Protein AF-A0A086M7E7-F1 (afdb_monomer_lite)

InterPro domains:
  IPR029045 ClpP/crotonase-like domain superfamily [SSF52096] (29-170)
  IPR034733 Acetyl-coenzyme A carboxylase carboxyl transferase subunit beta [PF01039] (22-97)
  IPR049076 Acetyl-CoA carboxylase [PTHR45728] (34-189)

Organism: NCBI:txid935652

Secondary structure (DSSP, 8-state):
-HHHHHHHHHHHHHHHHHHHHHHHHHTT--TT-HHHHHHHHHHHHHHHHHHHHHHHHHHHHHHHHS-HHHHHHTTSSS----HHHHHHHHHHHHHHHHHHHHHHHHHHHH-TTS-HHHHHHHHHHHHHHTT--SS-HHHHHHHHHH-HHHHHHHHHHHHHHHHHHHHHHHHHH-HHHHHHHHHHH-HHHHHHHHHHHHHHHHHHHHHHHHHHHHHHHHHS---PPP----------------

Structure (mmCIF, N/CA/C/O backbone):
data_AF-A0A086M7E7-F1
#
_entry.id   AF-A0A086M7E7-F1
#
loop_
_atom_site.group_PDB
_atom_site.id
_atom_site.type_symbol
_atom_site.label_atom_id
_atom_site.label_alt_id
_atom_site.label_comp_id
_atom_site.label_asym_id
_atom_site.label_entity_id
_atom_site.label_seq_id
_atom_site.pdbx_PDB_ins_code
_atom_site.Cartn_x
_atom_site.Cartn_y
_atom_site.Cartn_z
_atom_site.occupancy
_atom_site.B_iso_or_equiv
_atom_site.auth_seq_id
_atom_site.auth_comp_id
_atom_site.auth_asym_id
_atom_site.auth_atom_id
_atom_site.pdbx_PDB_model_num
ATOM 1 N N . MET A 1 1 ? -26.105 8.826 21.770 1.00 47.62 1 MET A N 1
ATOM 2 C CA . MET A 1 1 ? -27.460 8.527 22.289 1.00 47.62 1 MET A CA 1
ATOM 3 C C . MET A 1 1 ? -27.433 7.769 23.618 1.00 47.62 1 MET A C 1
ATOM 5 O O . MET A 1 1 ? -28.054 8.253 24.550 1.00 47.62 1 MET A O 1
ATOM 9 N N . ALA A 1 2 ? -26.681 6.667 23.762 1.00 45.66 2 ALA A N 1
ATOM 10 C CA . ALA A 1 2 ? -26.642 5.880 25.010 1.00 45.66 2 ALA A CA 1
ATOM 11 C C . ALA A 1 2 ? -26.139 6.650 26.256 1.00 45.66 2 ALA A C 1
ATOM 13 O O . ALA A 1 2 ? -26.692 6.493 27.338 1.00 45.66 2 ALA A O 1
ATOM 14 N N . PHE A 1 3 ? -25.155 7.545 26.095 1.00 51.91 3 PHE A N 1
ATOM 15 C CA . PHE A 1 3 ? -24.605 8.347 27.200 1.00 51.91 3 PHE A CA 1
ATOM 16 C C . PHE A 1 3 ? -25.628 9.325 27.811 1.00 51.91 3 PHE A C 1
ATOM 18 O O . PHE A 1 3 ? -25.658 9.522 29.020 1.00 51.91 3 PHE A O 1
ATOM 25 N N . PHE A 1 4 ? -26.509 9.895 26.980 1.00 50.59 4 PHE A N 1
ATOM 26 C CA . PHE A 1 4 ? -27.522 10.868 27.408 1.00 50.59 4 PHE A CA 1
ATOM 27 C C . PHE A 1 4 ? -28.646 10.203 28.218 1.00 50.59 4 PHE A C 1
ATOM 29 O O . PHE A 1 4 ? -29.025 10.695 29.276 1.00 50.59 4 PHE A O 1
ATOM 36 N N . LEU A 1 5 ? -29.107 9.030 27.770 1.00 52.81 5 LEU A N 1
ATOM 37 C CA . LEU A 1 5 ? -30.129 8.240 28.465 1.00 52.81 5 LEU A CA 1
ATOM 38 C C . LEU A 1 5 ? -29.629 7.689 29.811 1.00 52.81 5 LEU A C 1
ATOM 40 O O . LEU A 1 5 ? -30.383 7.671 30.782 1.00 52.81 5 LEU A O 1
ATOM 44 N N . PHE A 1 6 ? -28.355 7.294 29.898 1.00 56.75 6 PHE A N 1
ATOM 45 C CA . PHE A 1 6 ? -27.765 6.778 31.136 1.00 56.75 6 PHE A CA 1
ATOM 46 C C . PHE A 1 6 ? -27.555 7.874 32.196 1.00 56.75 6 PHE A C 1
ATOM 48 O O . PHE A 1 6 ? -27.921 7.690 33.357 1.00 56.75 6 PHE A O 1
ATOM 55 N N . LEU A 1 7 ? -27.053 9.048 31.793 1.00 57.09 7 LEU A N 1
ATOM 56 C CA . LEU A 1 7 ? -26.956 10.221 32.673 1.00 57.09 7 LEU A CA 1
ATOM 57 C C . LEU A 1 7 ? -28.334 10.701 33.153 1.00 57.09 7 LEU A C 1
ATOM 59 O O . LEU A 1 7 ? -28.471 11.069 34.318 1.00 57.09 7 LEU A O 1
ATOM 63 N N . GLN A 1 8 ? -29.370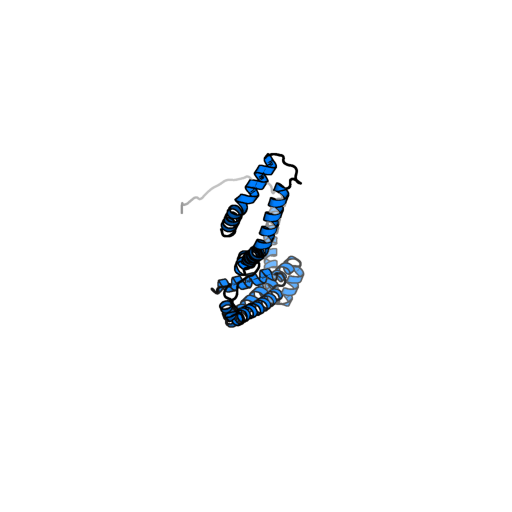 10.642 32.308 1.00 49.75 8 GLN A N 1
ATOM 64 C CA . GLN A 1 8 ? -30.738 10.996 32.709 1.00 49.75 8 GLN A CA 1
ATOM 65 C C . GLN A 1 8 ? -31.354 10.010 33.715 1.00 49.75 8 GLN A C 1
ATOM 67 O O . GLN A 1 8 ? -32.005 10.459 34.657 1.00 49.75 8 GLN A O 1
ATOM 72 N N . LEU A 1 9 ? -31.125 8.696 33.586 1.00 51.28 9 LEU A N 1
ATOM 73 C CA . LEU A 1 9 ? -31.606 7.718 34.578 1.00 51.28 9 LEU A CA 1
ATOM 74 C C . LEU A 1 9 ? -30.853 7.811 35.914 1.00 51.28 9 LEU A C 1
ATOM 76 O O . LEU A 1 9 ? -31.466 7.724 36.978 1.00 51.28 9 LEU A O 1
ATOM 80 N N . SER A 1 10 ? -29.537 8.035 35.860 1.00 54.94 10 SER A N 1
ATOM 81 C CA . SER A 1 10 ? -28.695 8.294 37.036 1.00 54.94 10 SER A CA 1
ATOM 82 C C . SER A 1 10 ? -29.137 9.558 37.788 1.00 54.94 10 SER A C 1
ATOM 84 O O . SER A 1 10 ? -29.331 9.537 39.006 1.00 54.94 10 SER A O 1
ATOM 86 N N . SER A 1 11 ? -29.401 10.635 37.040 1.00 54.25 11 SER A N 1
ATOM 87 C CA . SER A 1 11 ? -29.922 11.908 37.547 1.00 54.25 11 SER A CA 1
ATOM 88 C C . SER A 1 11 ? -31.289 11.763 38.227 1.00 54.25 11 SER A C 1
ATOM 90 O O . SER A 1 11 ? -31.512 12.371 39.275 1.00 54.25 11 SER A O 1
ATOM 92 N N . LEU A 1 12 ? -32.188 10.929 37.687 1.00 50.84 12 LEU A N 1
ATOM 93 C CA . LEU A 1 12 ? -33.512 10.701 38.272 1.00 50.84 12 LEU A CA 1
ATOM 94 C C . LEU A 1 12 ? -33.438 9.969 39.622 1.00 50.84 12 LEU A C 1
ATOM 96 O O . LEU A 1 12 ? -34.137 10.339 40.564 1.00 50.84 12 LEU A O 1
ATOM 100 N N . LEU A 1 13 ? -32.572 8.958 39.737 1.00 52.19 13 LEU A N 1
ATOM 101 C CA . LEU A 1 13 ? -32.429 8.124 40.938 1.00 52.19 13 LEU A CA 1
ATOM 102 C C . LEU A 1 13 ? -31.700 8.836 42.085 1.00 52.19 13 LEU A C 1
ATOM 104 O O . LEU A 1 13 ? -32.024 8.603 43.252 1.00 52.19 13 LEU A O 1
ATOM 108 N N . ALA A 1 14 ? -30.749 9.716 41.776 1.00 56.75 14 ALA A N 1
ATOM 109 C CA . ALA A 1 14 ? -29.993 10.479 42.769 1.00 56.75 14 ALA A CA 1
ATOM 110 C C . ALA A 1 14 ? -30.739 11.740 43.270 1.00 56.75 14 ALA A C 1
ATOM 112 O O . ALA A 1 14 ? -30.311 12.396 44.217 1.00 56.75 14 ALA A O 1
ATOM 113 N N . SER A 1 15 ? -31.881 12.075 42.663 1.00 61.59 15 SER A N 1
ATOM 114 C CA . SER A 1 15 ? -32.568 13.358 42.852 1.00 61.59 15 SER A CA 1
ATOM 115 C C . SER A 1 15 ? -33.135 13.613 44.256 1.00 61.59 15 SER A C 1
ATOM 117 O O . SER A 1 15 ? -33.205 14.772 44.655 1.00 61.59 15 SER A O 1
ATOM 119 N N . GLY A 1 16 ? -33.518 12.585 45.022 1.00 68.69 16 GLY A N 1
ATOM 120 C CA . GLY A 1 16 ? -34.119 12.743 46.358 1.00 68.69 16 GLY A CA 1
ATOM 121 C C . GLY A 1 16 ? -33.125 13.237 47.417 1.00 68.69 16 GLY A C 1
ATOM 122 O O . GLY A 1 16 ? -33.249 14.349 47.922 1.00 68.69 16 GLY A O 1
ATOM 123 N N . GLU A 1 17 ? -32.091 12.441 47.693 1.00 67.81 17 GLU A N 1
ATOM 124 C CA . GLU A 1 17 ? -31.061 12.727 48.710 1.00 67.81 17 GLU A CA 1
ATOM 125 C C . GLU A 1 17 ? -30.156 13.908 48.312 1.00 67.81 17 GLU A C 1
ATOM 127 O O . GLU A 1 17 ? -29.636 14.626 49.167 1.00 67.81 17 GLU A O 1
ATOM 132 N N . ILE A 1 18 ? -29.972 14.150 47.007 1.00 68.19 18 ILE A N 1
ATOM 133 C CA . ILE A 1 18 ? -29.250 15.328 46.503 1.00 68.19 18 ILE A CA 1
ATOM 134 C C . ILE A 1 18 ? -30.101 16.597 46.649 1.00 68.19 18 ILE A C 1
ATOM 136 O O . ILE A 1 18 ? -29.559 17.625 47.050 1.00 68.19 18 ILE A O 1
ATOM 140 N N . ARG A 1 19 ? -31.423 16.547 46.397 1.00 71.12 19 ARG A N 1
ATOM 141 C CA . ARG A 1 19 ? -32.319 17.694 46.655 1.00 71.12 19 ARG A CA 1
ATOM 142 C C . ARG A 1 19 ? -32.412 18.022 48.137 1.00 71.12 19 ARG A C 1
ATOM 144 O O . ARG A 1 19 ? -32.462 19.200 48.470 1.00 71.12 19 ARG A O 1
ATOM 151 N N . GLU A 1 20 ? -32.464 17.021 49.011 1.00 73.38 20 GLU A N 1
ATOM 152 C CA . GLU A 1 20 ? -32.526 17.247 50.460 1.00 73.38 20 GLU A CA 1
ATOM 153 C C . GLU A 1 20 ? -31.241 17.878 50.999 1.00 73.38 20 GLU A C 1
ATOM 155 O O . GLU A 1 20 ? -31.308 18.876 51.710 1.00 73.38 20 GLU A O 1
ATOM 160 N N . ASP A 1 21 ? -30.071 17.386 50.594 1.00 70.50 21 ASP A N 1
ATOM 161 C CA . ASP A 1 21 ? -28.791 17.992 50.976 1.00 70.50 21 ASP A CA 1
ATOM 162 C C . ASP A 1 21 ? -28.624 19.418 50.415 1.00 70.50 21 ASP A C 1
ATOM 164 O O . ASP A 1 21 ? -28.150 20.313 51.113 1.00 70.50 21 ASP A O 1
ATOM 168 N N . ALA A 1 22 ? -29.091 19.669 49.184 1.00 74.81 22 ALA A N 1
ATOM 169 C CA . ALA A 1 22 ? -29.096 21.004 48.583 1.00 74.81 22 ALA A CA 1
ATOM 170 C C . ALA A 1 22 ? -30.031 21.986 49.317 1.00 74.81 22 ALA A C 1
ATOM 172 O O . ALA A 1 22 ? -29.678 23.152 49.493 1.00 74.81 22 ALA A O 1
ATOM 173 N N . LYS A 1 23 ? -31.195 21.524 49.796 1.00 76.94 23 LYS A N 1
ATOM 174 C CA . LYS A 1 23 ? -32.099 22.327 50.640 1.00 76.94 23 LYS A CA 1
ATOM 175 C C . LYS A 1 23 ? -31.462 22.654 51.987 1.00 76.94 23 LYS A C 1
ATOM 177 O O . LYS A 1 23 ? -31.402 23.820 52.367 1.00 76.94 23 LYS A O 1
ATOM 182 N N . LEU A 1 24 ? -30.894 21.653 52.656 1.00 71.88 24 LEU A N 1
ATOM 183 C CA . LEU A 1 24 ? -30.200 21.860 53.926 1.00 71.88 24 LEU A CA 1
ATOM 184 C C . LEU A 1 24 ? -29.002 22.806 53.749 1.00 71.88 24 LEU A C 1
ATOM 186 O O . LEU A 1 24 ? -28.736 23.627 54.621 1.00 71.88 24 LEU A O 1
ATOM 190 N N . ALA A 1 25 ? -28.287 22.745 52.616 1.00 72.00 25 ALA A N 1
ATOM 191 C CA . ALA A 1 25 ? -27.226 23.692 52.241 1.00 72.00 25 ALA A CA 1
ATOM 192 C C . ALA A 1 25 ? -27.738 25.135 52.137 1.00 72.00 25 ALA A C 1
ATOM 194 O O . ALA A 1 25 ? -27.116 26.029 52.704 1.00 72.00 25 ALA A O 1
ATOM 195 N N . SER A 1 26 ? -28.890 25.350 51.496 1.00 76.38 26 SER A N 1
ATOM 196 C CA . SER A 1 26 ? -29.511 26.678 51.399 1.00 76.38 26 SER A CA 1
ATOM 197 C C . SER A 1 26 ? -30.034 27.226 52.734 1.00 76.38 26 SER A C 1
ATOM 199 O O . SER A 1 26 ? -30.071 28.437 52.917 1.00 76.38 26 SER A O 1
ATOM 201 N N . GLU A 1 27 ? -30.373 26.352 53.685 1.00 77.69 27 GLU A N 1
ATOM 202 C CA . GLU A 1 27 ? -30.831 26.715 55.037 1.00 77.69 27 GLU A CA 1
ATOM 203 C C . GLU A 1 27 ? -29.677 27.065 56.001 1.00 77.69 27 GLU A C 1
ATOM 205 O O . GLU A 1 27 ? -29.916 27.411 57.155 1.00 77.69 27 GLU A O 1
ATOM 210 N N . GLY A 1 28 ? -28.416 26.995 55.552 1.00 69.44 28 GLY A N 1
ATOM 211 C CA . GLY A 1 28 ? -27.258 27.457 56.327 1.00 69.44 28 GLY A CA 1
ATOM 212 C C . GLY A 1 28 ? -26.851 26.558 57.500 1.00 69.44 28 GLY A C 1
ATOM 213 O O . GLY A 1 28 ? -26.045 26.973 58.331 1.00 69.44 28 GLY A O 1
ATOM 214 N N . LEU A 1 29 ? -27.366 25.322 57.585 1.00 67.50 29 LEU A N 1
ATOM 215 C CA . LEU A 1 29 ? -26.979 24.392 58.652 1.00 67.50 29 LEU A CA 1
ATOM 216 C C . LEU A 1 29 ? -25.466 24.092 58.610 1.00 67.50 29 LEU A C 1
ATOM 218 O O . LEU A 1 29 ? -24.947 23.811 57.525 1.00 67.50 29 LEU A O 1
ATOM 222 N N . PRO A 1 30 ? -24.762 24.041 59.753 1.00 68.44 30 PRO A N 1
ATOM 223 C CA . PRO A 1 30 ? -23.360 23.634 59.802 1.00 68.44 30 PRO A CA 1
ATOM 224 C C . PRO A 1 30 ? -23.124 22.267 59.145 1.00 68.44 30 PRO A C 1
ATOM 226 O O . PRO A 1 30 ? -23.999 21.396 59.151 1.00 68.44 30 PRO A O 1
ATOM 229 N N . ILE A 1 31 ? -21.933 22.075 58.573 1.00 63.59 31 ILE A N 1
ATOM 230 C CA . ILE A 1 31 ? -21.541 20.851 57.849 1.00 63.59 31 ILE A CA 1
ATOM 231 C C . ILE A 1 31 ? -21.592 19.608 58.760 1.00 63.59 31 ILE A C 1
ATOM 233 O O . ILE A 1 31 ? -21.852 18.510 58.260 1.00 63.59 31 ILE A O 1
ATOM 237 N N . ASP A 1 32 ? -21.430 19.821 60.069 1.00 66.31 32 ASP A N 1
ATOM 238 C CA . ASP A 1 32 ? -21.379 18.804 61.128 1.00 66.31 32 ASP A CA 1
ATOM 239 C C . ASP A 1 32 ? -22.745 18.540 61.782 1.00 66.31 32 ASP A C 1
ATOM 241 O O . ASP A 1 32 ? -22.845 17.827 62.780 1.00 66.31 32 ASP A O 1
ATOM 245 N N . ALA A 1 33 ? -23.824 19.133 61.256 1.00 78.75 33 ALA A N 1
ATOM 246 C CA . ALA A 1 33 ? -25.159 18.869 61.771 1.00 78.75 33 ALA A CA 1
ATOM 247 C C . ALA A 1 33 ? -25.489 17.367 61.635 1.00 78.75 33 ALA A C 1
ATOM 249 O O . ALA A 1 33 ? -25.299 16.802 60.551 1.00 78.75 33 ALA A O 1
ATOM 250 N N . PRO A 1 34 ? -26.064 16.725 62.671 1.00 78.81 34 PRO A N 1
ATOM 251 C CA . PRO A 1 34 ? -26.293 15.275 62.692 1.00 78.81 34 PRO A CA 1
ATOM 252 C C . PRO A 1 34 ? -27.113 14.803 61.485 1.00 78.81 34 PRO A C 1
ATOM 254 O O . PRO A 1 34 ? -26.820 13.782 60.872 1.00 78.81 34 PRO A O 1
ATOM 257 N N . ARG A 1 35 ? -28.073 15.623 61.046 1.00 75.38 35 ARG A N 1
ATOM 258 C CA . ARG A 1 35 ? -28.913 15.334 59.881 1.00 75.38 35 ARG A CA 1
ATOM 259 C C . ARG A 1 35 ? -28.170 15.384 58.540 1.00 75.38 35 ARG A C 1
ATOM 261 O O . ARG A 1 35 ? -28.526 14.644 57.628 1.00 75.38 35 ARG A O 1
ATOM 268 N N . ARG A 1 36 ? -27.131 16.218 58.399 1.00 73.56 36 ARG A N 1
ATOM 269 C CA . ARG A 1 36 ? -26.253 16.191 57.213 1.00 73.56 36 ARG A CA 1
ATOM 270 C C . ARG A 1 36 ? -25.320 14.984 57.244 1.00 73.56 36 ARG A C 1
ATOM 272 O O . ARG A 1 36 ? -25.046 14.424 56.186 1.00 73.56 36 ARG A O 1
ATOM 279 N N . GLN A 1 37 ? -24.860 14.581 58.428 1.00 80.38 37 GLN A N 1
ATOM 280 C CA . GLN A 1 37 ? -24.040 13.382 58.616 1.00 80.38 37 GLN A CA 1
ATOM 281 C C . GLN A 1 37 ? -24.797 12.127 58.149 1.00 80.38 37 GLN A C 1
ATOM 283 O O . GLN A 1 37 ? -24.297 11.389 57.305 1.00 80.38 37 GLN A O 1
ATOM 288 N N . GLU A 1 38 ? -26.052 11.961 58.580 1.00 82.94 38 GLU A N 1
ATOM 289 C CA . GLU A 1 38 ? -26.912 10.841 58.166 1.00 82.94 38 GLU A CA 1
ATOM 290 C C . GLU A 1 38 ? -27.141 10.793 56.648 1.00 82.94 38 GLU A C 1
ATOM 292 O O . GLU A 1 38 ? -27.138 9.724 56.036 1.00 82.94 38 GLU A O 1
ATOM 297 N N . ILE A 1 39 ? -27.349 11.950 56.012 1.00 80.75 39 ILE A N 1
ATOM 298 C CA . ILE A 1 39 ? -27.536 12.027 54.557 1.00 80.75 39 ILE A CA 1
ATOM 299 C C . ILE A 1 39 ? -26.235 11.680 53.827 1.00 80.75 39 ILE A C 1
ATOM 301 O O . ILE A 1 39 ? -26.278 10.981 52.814 1.00 80.75 39 ILE A O 1
ATOM 305 N N . LYS A 1 40 ? -25.078 12.117 54.336 1.00 81.38 40 LYS A N 1
ATOM 306 C CA . LYS A 1 40 ? -23.769 11.729 53.792 1.00 81.38 40 LYS A CA 1
ATOM 307 C C . LYS A 1 40 ? -23.542 10.223 53.899 1.00 81.38 40 LYS A C 1
ATOM 309 O O . LYS A 1 40 ? -23.135 9.619 52.916 1.00 81.38 40 LYS A O 1
ATOM 314 N N . GLU A 1 41 ? -23.859 9.610 55.035 1.00 85.12 41 GLU A N 1
ATOM 315 C CA . GLU A 1 41 ? -23.725 8.160 55.231 1.00 85.12 41 GLU A CA 1
ATOM 316 C C . GLU A 1 41 ? -24.640 7.363 54.294 1.00 85.12 41 GLU A C 1
ATOM 318 O O . GLU A 1 41 ? -24.202 6.389 53.681 1.00 85.12 41 GLU A O 1
ATOM 323 N N . LYS A 1 42 ? -25.894 7.803 54.110 1.00 85.25 42 LYS A N 1
ATOM 324 C CA . LYS A 1 42 ? -26.821 7.195 53.138 1.00 85.25 42 LYS A CA 1
ATOM 325 C C . LYS A 1 42 ? -26.302 7.308 51.705 1.00 85.25 42 LYS A C 1
ATOM 327 O O . LYS A 1 42 ? -26.340 6.322 50.969 1.00 85.25 42 LYS A O 1
ATOM 332 N N . LYS A 1 43 ? -25.767 8.475 51.326 1.00 81.88 43 LYS A N 1
ATOM 333 C CA . LYS A 1 43 ? -25.137 8.690 50.014 1.00 81.88 43 LYS A CA 1
ATOM 334 C C . LYS A 1 43 ? -23.920 7.796 49.822 1.00 81.88 43 LYS A C 1
ATOM 336 O O . LYS A 1 43 ? -23.816 7.161 48.781 1.00 81.88 43 LYS A O 1
ATOM 341 N N . GLU A 1 44 ? -23.035 7.720 50.809 1.00 83.25 44 GLU A N 1
ATOM 342 C CA . GLU A 1 44 ? -21.818 6.910 50.736 1.00 83.25 44 GLU A CA 1
ATOM 343 C C . GLU A 1 44 ? -22.152 5.422 50.606 1.00 83.25 44 GLU A C 1
ATOM 345 O O . GLU A 1 44 ? -21.659 4.755 49.700 1.00 83.25 44 GLU A O 1
ATOM 350 N N . LYS A 1 45 ? -23.083 4.917 51.422 1.00 87.44 45 LYS A N 1
ATOM 351 C CA . LYS A 1 45 ? -23.562 3.534 51.320 1.00 87.44 45 LYS A CA 1
ATOM 352 C C . LYS A 1 45 ? -24.134 3.239 49.933 1.00 87.44 45 LYS A C 1
ATOM 354 O O . LYS A 1 45 ? -23.795 2.240 49.310 1.00 87.44 45 LYS A O 1
ATOM 359 N N . ARG A 1 46 ? -24.941 4.158 49.404 1.00 83.75 46 ARG A N 1
ATOM 360 C CA . ARG A 1 46 ? -25.527 4.027 48.070 1.00 83.75 46 ARG A CA 1
ATOM 361 C C . ARG A 1 46 ? -24.489 4.102 46.951 1.00 83.75 46 ARG A C 1
ATOM 363 O O . ARG A 1 46 ? -24.628 3.402 45.950 1.00 83.75 46 ARG A O 1
ATOM 370 N N . ILE A 1 47 ? -23.460 4.938 47.097 1.00 84.00 47 ILE A N 1
ATOM 371 C CA . ILE A 1 47 ? -22.326 4.988 46.169 1.00 84.00 47 ILE A CA 1
ATOM 372 C C . ILE A 1 47 ? -21.615 3.639 46.180 1.00 84.00 47 ILE A C 1
ATOM 374 O O . ILE A 1 47 ? -21.391 3.092 45.106 1.00 84.00 47 ILE A O 1
ATOM 378 N N . GLN A 1 48 ? -21.327 3.073 47.353 1.00 88.19 48 GLN A N 1
ATOM 379 C CA . GLN A 1 48 ? -20.684 1.763 47.479 1.00 88.19 48 GLN A CA 1
ATOM 380 C C . GLN A 1 48 ? -21.516 0.644 46.837 1.00 88.19 48 GLN A C 1
ATOM 382 O O . GLN A 1 48 ? -20.961 -0.170 46.097 1.00 88.19 48 GLN A O 1
ATOM 387 N N . ASP A 1 49 ? -22.838 0.660 47.026 1.00 88.69 49 ASP A N 1
ATOM 388 C CA . ASP A 1 49 ? -23.758 -0.309 46.417 1.00 88.69 49 ASP A CA 1
ATOM 389 C C . ASP A 1 49 ? -23.801 -0.191 44.878 1.00 88.69 49 ASP A C 1
ATOM 391 O O . ASP A 1 49 ? -23.858 -1.194 44.163 1.00 88.69 49 ASP A O 1
ATOM 395 N N . LEU A 1 50 ? -23.761 1.036 44.342 1.00 88.19 50 LEU A N 1
ATOM 396 C CA . LEU A 1 50 ? -23.847 1.305 42.899 1.00 88.19 50 LEU A CA 1
ATOM 397 C C . LEU A 1 50 ? -22.497 1.213 42.173 1.00 88.19 50 LEU A C 1
ATOM 399 O O . LEU A 1 50 ? -22.469 0.963 40.964 1.00 88.19 50 LEU A O 1
ATOM 403 N N . LEU A 1 51 ? -21.382 1.400 42.882 1.00 85.81 51 LEU A N 1
ATOM 404 C CA . LEU A 1 51 ? -20.027 1.411 42.333 1.00 85.81 51 LEU A CA 1
ATOM 405 C C . LEU A 1 51 ? -19.709 0.205 41.429 1.00 85.81 51 LEU A C 1
ATOM 407 O O . LEU A 1 51 ? -19.203 0.439 40.327 1.00 85.81 51 LEU A O 1
ATOM 411 N N . PRO A 1 52 ? -19.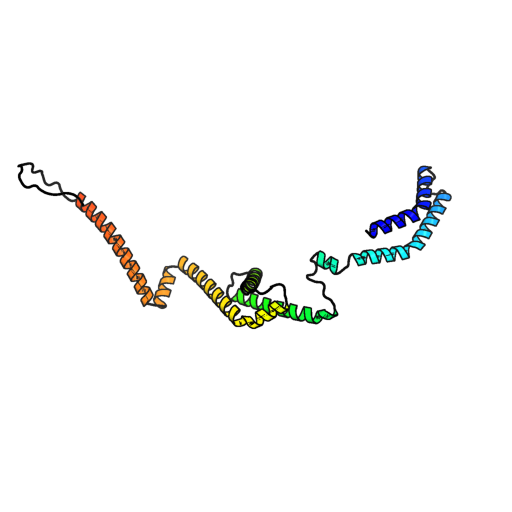998 -1.062 41.801 1.00 91.94 52 PRO A N 1
ATOM 412 C CA . PRO A 1 52 ? -19.687 -2.202 40.936 1.00 91.94 52 PRO A CA 1
ATOM 413 C C . PRO A 1 52 ? -20.451 -2.163 39.605 1.00 91.94 52 PRO A C 1
ATOM 415 O O . PRO A 1 52 ? -19.868 -2.448 38.557 1.00 91.94 52 PRO A O 1
ATOM 418 N N . VAL A 1 53 ? -21.719 -1.737 39.617 1.00 89.62 53 VAL A N 1
ATOM 419 C CA . VAL A 1 53 ? -22.545 -1.622 38.404 1.00 89.62 53 VAL A CA 1
ATOM 420 C C . VAL A 1 53 ? -22.033 -0.490 37.515 1.00 89.62 53 VAL A C 1
ATOM 422 O O . VAL A 1 53 ? -21.818 -0.686 36.320 1.00 89.62 53 VAL A O 1
ATOM 425 N N . TYR A 1 54 ? -21.760 0.685 38.089 1.00 87.56 54 TYR A N 1
ATOM 426 C CA . TYR A 1 54 ? -21.216 1.819 37.335 1.00 87.56 54 TYR A CA 1
ATOM 427 C C . TYR A 1 54 ? -19.827 1.536 36.770 1.00 87.56 54 TYR A C 1
ATOM 429 O O . TYR A 1 54 ? -19.527 1.959 35.654 1.00 87.56 54 TYR A O 1
ATOM 437 N N . LYS A 1 55 ? -18.997 0.777 37.492 1.00 90.56 55 LYS A N 1
ATOM 438 C CA . LYS A 1 55 ? -17.700 0.322 36.992 1.00 90.56 55 LYS A CA 1
ATOM 439 C C . LYS A 1 55 ? -17.866 -0.553 35.749 1.00 90.56 55 LYS A C 1
ATOM 441 O O . LYS A 1 55 ? -17.160 -0.336 34.768 1.00 90.56 55 LYS A O 1
ATOM 446 N N . GLN A 1 56 ? -18.815 -1.490 35.749 1.00 91.19 56 GLN A N 1
ATOM 447 C CA . GLN A 1 56 ? -19.090 -2.330 34.580 1.00 91.19 56 GLN A CA 1
ATOM 448 C C . GLN A 1 56 ? -19.593 -1.508 33.382 1.00 91.19 56 GLN A C 1
ATOM 450 O O . GLN A 1 56 ? -19.133 -1.716 32.259 1.00 91.19 56 GLN A O 1
ATOM 455 N N . VAL A 1 57 ? -20.478 -0.533 33.615 1.00 91.06 57 VAL A N 1
ATOM 456 C CA . VAL A 1 57 ? -20.945 0.386 32.562 1.00 91.06 57 VAL A CA 1
ATOM 457 C C . VAL A 1 57 ? -19.788 1.213 32.002 1.00 91.06 57 VAL A C 1
ATOM 459 O O . VAL A 1 57 ? -19.667 1.339 30.787 1.00 91.06 57 VAL A O 1
ATOM 462 N N . ALA A 1 58 ? -18.919 1.752 32.860 1.00 90.50 58 ALA A N 1
ATOM 463 C CA . ALA A 1 58 ? -17.764 2.537 32.433 1.00 90.50 58 ALA A CA 1
ATOM 464 C C . ALA A 1 58 ? -16.792 1.711 31.573 1.00 90.50 58 ALA A C 1
ATOM 466 O O . ALA A 1 58 ? -16.302 2.210 30.562 1.00 90.50 58 ALA A O 1
ATOM 467 N N . ILE A 1 59 ? -16.568 0.438 31.922 1.00 92.38 59 ILE A N 1
ATOM 468 C CA . ILE A 1 59 ? -15.759 -0.489 31.116 1.00 92.38 59 ILE A CA 1
ATOM 469 C C . ILE A 1 59 ? -16.403 -0.714 29.744 1.00 92.38 59 ILE A C 1
ATOM 471 O O . ILE A 1 59 ? -15.728 -0.588 28.728 1.00 92.38 59 ILE A O 1
ATOM 475 N N . HIS A 1 60 ? -17.708 -0.992 29.689 1.00 91.38 60 HIS A N 1
ATOM 476 C CA . HIS A 1 60 ? -18.396 -1.198 28.411 1.00 91.38 60 HIS A CA 1
ATOM 477 C C . HIS A 1 60 ? -18.422 0.073 27.547 1.00 91.38 60 HIS A C 1
ATOM 479 O O . HIS A 1 60 ? -18.320 0.016 26.323 1.00 91.38 60 HIS A O 1
ATOM 485 N N . PHE A 1 61 ? -18.523 1.239 28.184 1.00 87.94 61 PHE A N 1
ATOM 486 C CA . PHE A 1 61 ? -18.418 2.520 27.500 1.00 87.94 61 PHE A CA 1
ATOM 487 C C . PHE A 1 61 ? -17.026 2.727 26.889 1.00 87.94 61 PHE A C 1
ATOM 489 O O . PHE A 1 61 ? -16.931 3.166 25.743 1.00 87.94 61 PHE A O 1
ATOM 496 N N . ALA A 1 62 ? -15.961 2.369 27.611 1.00 92.31 62 ALA A N 1
ATOM 497 C CA . ALA A 1 62 ? -14.606 2.381 27.069 1.00 92.31 62 ALA A CA 1
ATOM 498 C C . ALA A 1 62 ? -14.461 1.405 25.884 1.00 92.31 62 ALA A C 1
ATOM 500 O O . ALA A 1 62 ? -13.988 1.806 24.825 1.00 92.31 62 ALA A O 1
ATOM 501 N N . ASP A 1 63 ? -14.975 0.178 26.006 1.00 91.75 63 ASP A N 1
ATOM 502 C CA . ASP A 1 63 ? -14.933 -0.846 24.947 1.00 91.75 63 ASP A CA 1
ATOM 503 C C . ASP A 1 63 ? -15.652 -0.402 23.655 1.00 91.75 63 ASP A C 1
ATOM 505 O O . ASP A 1 63 ? -15.189 -0.637 22.540 1.00 91.75 63 ASP A O 1
ATOM 509 N N . MET A 1 64 ? -16.741 0.367 23.774 1.00 89.88 64 MET A N 1
ATOM 510 C CA . MET A 1 64 ? -17.436 0.953 22.618 1.00 89.88 64 MET A CA 1
ATOM 511 C C . MET A 1 64 ? -16.553 1.931 21.818 1.00 89.88 64 MET A C 1
ATOM 513 O O . MET A 1 64 ? -16.762 2.134 20.612 1.00 89.88 64 MET A O 1
ATOM 517 N N . HIS A 1 65 ? -15.560 2.544 22.465 1.00 86.88 65 HIS A N 1
ATOM 518 C CA . HIS A 1 65 ? -14.570 3.387 21.804 1.00 86.88 65 HIS A CA 1
ATOM 519 C C . HIS A 1 65 ? -13.435 2.585 21.151 1.00 86.88 65 HIS A C 1
ATOM 521 O O . HIS A 1 65 ? -12.885 3.066 20.156 1.00 86.88 65 HIS A O 1
ATOM 527 N N . ASP A 1 66 ? -13.167 1.361 21.598 1.00 91.62 66 ASP A N 1
ATOM 528 C CA . ASP A 1 66 ? -12.087 0.497 21.104 1.00 91.62 66 ASP A CA 1
ATOM 529 C C . ASP A 1 66 ? -12.578 -0.510 20.052 1.00 91.62 66 ASP A C 1
ATOM 531 O O . ASP A 1 66 ? -12.186 -1.673 19.991 1.00 91.62 66 ASP A O 1
ATOM 535 N N . THR A 1 67 ? -13.442 -0.044 19.146 1.00 91.25 67 THR A N 1
ATOM 536 C CA . THR A 1 67 ? -13.967 -0.879 18.061 1.00 91.25 67 THR A CA 1
ATOM 537 C C . THR A 1 67 ? -13.100 -0.794 16.805 1.00 91.25 67 THR A C 1
ATOM 539 O O . THR A 1 67 ? -12.747 0.293 16.336 1.00 91.25 67 THR A O 1
ATOM 542 N N . ALA A 1 68 ? -12.837 -1.943 16.170 1.00 91.06 68 ALA A N 1
ATOM 543 C CA . ALA A 1 68 ? -12.096 -2.018 14.904 1.00 91.06 68 ALA A CA 1
ATOM 544 C C . ALA A 1 68 ? -12.716 -1.128 13.805 1.00 91.06 68 ALA A C 1
ATOM 546 O O . ALA A 1 68 ? -12.013 -0.493 13.019 1.00 91.06 68 ALA A O 1
ATOM 547 N N . THR A 1 69 ? -14.045 -0.998 13.796 1.00 90.75 69 THR A N 1
ATOM 548 C CA . THR A 1 69 ? -14.769 -0.092 12.895 1.00 90.75 69 THR A CA 1
ATOM 549 C C . THR A 1 69 ? -14.424 1.374 13.151 1.00 90.75 69 THR A C 1
ATOM 551 O O . THR A 1 69 ? -14.285 2.144 12.200 1.00 90.75 69 THR A O 1
ATOM 554 N N . ARG A 1 70 ? -14.267 1.789 14.416 1.00 91.75 70 ARG A N 1
ATOM 555 C CA . ARG A 1 70 ? -13.845 3.154 14.753 1.00 91.75 70 ARG A CA 1
ATOM 556 C C . ARG A 1 70 ? -12.386 3.386 14.375 1.00 91.75 70 ARG A C 1
ATOM 558 O O . ARG A 1 70 ? -12.087 4.460 13.863 1.00 91.75 70 ARG A O 1
ATOM 565 N N . MET A 1 71 ? -11.517 2.386 14.540 1.00 92.50 71 MET A N 1
ATOM 566 C CA . MET A 1 71 ? -10.127 2.455 14.069 1.00 92.50 71 MET A CA 1
ATOM 567 C C . MET A 1 71 ? -10.058 2.656 12.551 1.00 92.50 71 MET A C 1
ATOM 569 O O . MET A 1 71 ? -9.324 3.527 12.091 1.00 92.50 71 MET A O 1
ATOM 573 N N . LYS A 1 72 ? -10.876 1.928 11.776 1.00 92.25 72 LYS A N 1
ATOM 574 C CA . LYS A 1 72 ? -10.971 2.108 10.318 1.00 92.25 72 LYS A CA 1
ATOM 575 C C . LYS A 1 72 ? -11.531 3.482 9.941 1.00 92.25 72 LYS A C 1
ATOM 577 O O . LYS A 1 72 ? -10.986 4.134 9.070 1.00 92.25 72 LYS A O 1
ATOM 582 N N . LYS A 1 73 ? -12.572 3.969 10.626 1.00 92.50 73 LYS A N 1
ATOM 583 C CA . LYS A 1 73 ? -13.132 5.322 10.397 1.00 92.50 73 LYS A CA 1
ATOM 584 C C . LYS A 1 73 ? -12.168 6.462 10.738 1.00 92.50 73 LYS A C 1
ATOM 586 O O . LYS A 1 73 ? -12.411 7.596 10.345 1.00 92.50 73 LYS A O 1
ATOM 591 N N . ARG A 1 74 ? -11.140 6.187 11.541 1.00 92.12 74 ARG A N 1
ATOM 592 C CA . ARG A 1 74 ? -10.061 7.126 11.867 1.00 92.12 74 ARG A CA 1
ATOM 593 C C . ARG A 1 74 ? -8.827 6.925 10.988 1.00 92.12 74 ARG A C 1
ATOM 595 O O . ARG A 1 74 ? -7.802 7.521 11.290 1.00 92.12 74 ARG A O 1
ATOM 602 N N . ASP A 1 75 ? -8.916 6.066 9.972 1.00 91.06 75 ASP A N 1
ATOM 603 C CA . ASP A 1 75 ? -7.823 5.684 9.074 1.00 91.06 75 ASP A CA 1
ATOM 604 C C . ASP A 1 75 ? -6.561 5.178 9.798 1.00 91.06 75 ASP A C 1
ATOM 606 O O . ASP A 1 75 ? -5.470 5.145 9.233 1.00 91.06 75 ASP A O 1
ATOM 610 N N . ALA A 1 76 ? -6.700 4.722 11.050 1.00 92.44 76 ALA A N 1
ATOM 611 C CA . ALA A 1 76 ? -5.601 4.128 11.812 1.00 92.44 76 ALA A CA 1
ATOM 612 C C . ALA A 1 76 ? -5.240 2.727 11.289 1.00 92.44 76 ALA A C 1
ATOM 614 O O . ALA A 1 76 ? -4.114 2.261 11.448 1.00 92.44 76 ALA A O 1
ATOM 615 N N . VAL A 1 77 ? -6.205 2.047 10.662 1.00 92.44 77 VAL A N 1
ATOM 616 C CA . VAL A 1 77 ? -6.029 0.753 9.994 1.00 92.44 77 VAL A CA 1
ATOM 617 C C . VAL A 1 77 ? -6.623 0.817 8.593 1.00 92.44 77 VAL A C 1
ATOM 619 O O . VAL A 1 77 ? -7.654 1.448 8.382 1.00 92.44 77 VAL A O 1
ATOM 622 N N . HIS A 1 78 ? -6.002 0.119 7.641 1.00 88.31 78 HIS A N 1
ATOM 623 C CA . HIS A 1 78 ? -6.489 0.090 6.259 1.00 88.31 78 HIS A CA 1
ATOM 624 C C . HIS A 1 78 ? -7.824 -0.644 6.110 1.00 88.31 78 HIS A C 1
ATOM 626 O O . HIS A 1 78 ? -8.690 -0.211 5.355 1.00 88.31 78 HIS A O 1
ATOM 632 N N . ASP A 1 79 ? -7.980 -1.787 6.783 1.00 90.44 79 ASP A N 1
ATOM 633 C CA . ASP A 1 79 ? -9.201 -2.580 6.680 1.00 90.44 79 ASP A CA 1
ATOM 634 C C . ASP A 1 79 ? -9.429 -3.462 7.911 1.00 90.44 79 ASP A C 1
ATOM 636 O O . ASP A 1 79 ? -8.481 -3.824 8.610 1.00 90.44 79 ASP A O 1
ATOM 640 N N . VAL A 1 80 ? -10.691 -3.820 8.152 1.00 92.31 80 VAL A N 1
ATOM 641 C CA . VAL A 1 80 ? -11.105 -4.748 9.211 1.00 92.31 80 VAL A CA 1
ATOM 642 C C . VAL A 1 80 ? -11.290 -6.125 8.587 1.00 92.31 80 VAL A C 1
ATOM 644 O O . VAL A 1 80 ? -12.150 -6.322 7.732 1.00 92.31 80 VAL A O 1
ATOM 647 N N . VAL A 1 81 ? -10.480 -7.089 9.019 1.00 93.00 81 VAL A N 1
ATOM 648 C CA . VAL A 1 81 ? -10.421 -8.424 8.413 1.00 93.00 81 VAL A CA 1
ATOM 649 C C . VAL A 1 81 ? -11.063 -9.448 9.341 1.00 93.00 81 VAL A C 1
ATOM 651 O O . VAL A 1 81 ? -10.719 -9.530 10.517 1.00 93.00 81 VAL A O 1
ATOM 654 N N . MET A 1 82 ? -11.971 -10.264 8.804 1.00 94.31 82 MET A N 1
ATOM 655 C CA . MET A 1 82 ? -12.537 -11.400 9.536 1.00 94.31 82 MET A CA 1
ATOM 656 C C . MET A 1 82 ? -11.496 -12.509 9.691 1.00 94.31 82 MET A C 1
ATOM 658 O O . MET A 1 82 ? -10.849 -12.892 8.712 1.00 94.31 82 MET A O 1
ATOM 662 N N . TRP A 1 83 ? -11.366 -13.053 10.904 1.00 94.94 83 TRP A N 1
ATOM 663 C CA . TRP A 1 83 ? -10.344 -14.050 11.240 1.00 94.94 83 TRP A CA 1
ATOM 664 C C . TRP A 1 83 ? -10.359 -15.266 10.305 1.00 94.94 83 TRP A C 1
ATOM 666 O O . TRP A 1 83 ? -9.312 -15.669 9.805 1.00 94.94 83 TRP A O 1
ATOM 676 N N . GLU A 1 84 ? -11.540 -15.783 9.966 1.00 96.38 84 GLU A N 1
ATOM 677 C CA . GLU A 1 84 ? -11.713 -16.937 9.070 1.00 96.38 84 GLU A CA 1
ATOM 678 C C . GLU A 1 84 ? -11.096 -16.723 7.677 1.00 96.38 84 GLU A C 1
ATOM 680 O O . GLU A 1 84 ? -10.534 -17.642 7.083 1.00 96.38 84 GLU A O 1
ATOM 685 N N . LYS A 1 85 ? -11.156 -15.491 7.154 1.00 93.44 85 LYS A N 1
ATOM 686 C CA . LYS A 1 85 ? -10.620 -15.122 5.830 1.00 93.44 85 LYS A CA 1
ATOM 687 C C . LYS A 1 85 ? -9.234 -14.478 5.906 1.00 93.44 85 LYS A C 1
ATOM 689 O O . LYS A 1 85 ? -8.669 -14.130 4.866 1.00 93.44 85 LYS A O 1
ATOM 694 N N . SER A 1 86 ? -8.667 -14.343 7.108 1.00 94.94 86 SER A N 1
ATOM 695 C CA . SER A 1 86 ? -7.407 -13.632 7.353 1.00 94.94 86 SER A CA 1
ATOM 696 C C . SER A 1 86 ? -6.253 -14.200 6.531 1.00 94.94 86 SER A C 1
ATOM 698 O O . SER A 1 86 ? -5.555 -13.450 5.850 1.00 94.94 86 SER A O 1
ATOM 700 N N . ARG A 1 87 ? -6.105 -15.530 6.499 1.00 96.00 87 ARG A N 1
ATOM 701 C CA . ARG A 1 87 ? -5.049 -16.213 5.741 1.00 96.00 87 ARG A CA 1
ATOM 702 C C . ARG A 1 87 ? -5.076 -15.841 4.261 1.00 96.00 87 ARG A C 1
ATOM 704 O O . ARG A 1 87 ? -4.040 -15.507 3.694 1.00 96.00 87 ARG A O 1
ATOM 711 N N . ASN A 1 88 ? -6.252 -15.892 3.640 1.00 94.56 88 ASN A N 1
ATOM 712 C CA . ASN A 1 88 ? -6.398 -15.617 2.213 1.00 94.56 88 ASN A CA 1
ATOM 713 C C . ASN A 1 88 ? -6.174 -14.121 1.925 1.00 94.56 88 ASN A C 1
ATOM 715 O O . ASN A 1 88 ? -5.449 -13.762 1.000 1.00 94.56 88 ASN A O 1
ATOM 719 N N . TYR A 1 89 ? -6.707 -13.244 2.782 1.00 93.06 89 TYR A N 1
ATOM 720 C CA . TYR A 1 89 ? -6.489 -11.800 2.689 1.00 93.06 89 TYR A CA 1
ATOM 721 C C . TYR A 1 89 ? -4.997 -11.428 2.749 1.00 93.06 89 TYR A C 1
ATOM 723 O O . TYR A 1 89 ? -4.491 -10.747 1.853 1.00 93.06 89 TYR A O 1
ATOM 731 N N . PHE A 1 90 ? -4.272 -11.907 3.766 1.00 94.44 90 PHE A N 1
ATOM 732 C CA . PHE A 1 90 ? -2.849 -11.601 3.932 1.00 94.44 90 PHE A CA 1
ATOM 733 C C . PHE A 1 90 ? -1.974 -12.250 2.862 1.00 94.44 90 PHE A C 1
ATOM 735 O O . PHE A 1 90 ? -1.002 -11.632 2.439 1.00 94.44 90 PHE A O 1
ATOM 742 N N . TYR A 1 91 ? -2.334 -13.438 2.372 1.00 95.56 91 TYR A N 1
ATOM 743 C CA . TYR A 1 91 ? -1.627 -14.088 1.269 1.00 95.56 91 TYR A CA 1
ATOM 744 C C . TYR A 1 91 ? -1.588 -13.203 0.014 1.00 95.56 91 TYR A C 1
ATOM 746 O O . TYR A 1 91 ? -0.508 -12.903 -0.504 1.00 95.56 91 TYR A O 1
ATOM 754 N N . TRP A 1 92 ? -2.749 -12.728 -0.449 1.00 95.12 92 TRP A N 1
ATOM 755 C CA . TRP A 1 92 ? -2.817 -11.876 -1.641 1.00 95.12 92 TRP A CA 1
ATOM 756 C C . TRP A 1 92 ? -2.230 -10.491 -1.398 1.00 95.12 92 TRP A C 1
ATOM 758 O O . TRP A 1 92 ? -1.536 -9.962 -2.267 1.00 95.12 92 TRP A O 1
ATOM 768 N N . ARG A 1 93 ? -2.455 -9.914 -0.211 1.00 94.38 93 ARG A N 1
ATOM 769 C CA . ARG A 1 93 ? -1.886 -8.611 0.151 1.00 94.38 93 ARG A CA 1
ATOM 770 C C . ARG A 1 93 ? -0.358 -8.651 0.171 1.00 94.38 93 ARG A C 1
ATOM 772 O O . ARG A 1 93 ? 0.271 -7.757 -0.385 1.00 94.38 93 ARG A O 1
ATOM 779 N N . LEU A 1 94 ? 0.239 -9.689 0.758 1.00 95.81 94 LEU A N 1
ATOM 780 C CA . LEU A 1 94 ? 1.691 -9.852 0.798 1.00 95.81 94 LEU A CA 1
ATOM 781 C C . LEU A 1 94 ? 2.266 -10.061 -0.605 1.00 95.81 94 LEU A C 1
ATOM 783 O O . LEU A 1 94 ? 3.241 -9.406 -0.964 1.00 95.81 94 LEU A O 1
ATOM 787 N N . ARG A 1 95 ? 1.641 -10.919 -1.423 1.00 95.69 95 ARG A N 1
ATOM 788 C CA . ARG A 1 95 ? 2.064 -11.122 -2.817 1.00 95.69 95 ARG A CA 1
ATOM 789 C C . ARG A 1 95 ? 2.032 -9.831 -3.627 1.00 95.69 95 ARG A C 1
ATOM 791 O O . ARG A 1 95 ? 3.014 -9.527 -4.299 1.00 95.69 95 ARG A O 1
ATOM 798 N N . ARG A 1 96 ? 0.954 -9.049 -3.518 1.00 94.25 96 ARG A N 1
ATOM 799 C CA . ARG A 1 96 ? 0.862 -7.724 -4.146 1.00 94.25 96 ARG A CA 1
ATOM 800 C C . ARG A 1 96 ? 2.019 -6.829 -3.717 1.00 94.25 96 ARG A C 1
ATOM 802 O O . ARG A 1 96 ? 2.654 -6.220 -4.571 1.00 94.25 96 ARG A O 1
ATOM 809 N N . GLN A 1 97 ? 2.325 -6.793 -2.423 1.00 94.12 97 GLN A N 1
ATOM 810 C CA . GLN A 1 97 ? 3.374 -5.925 -1.895 1.00 94.12 97 GLN A CA 1
ATOM 811 C C . GLN A 1 97 ? 4.781 -6.337 -2.309 1.00 94.12 97 GLN A C 1
ATOM 813 O O . GLN A 1 97 ? 5.590 -5.464 -2.604 1.00 94.12 97 GLN A O 1
ATOM 818 N N . LEU A 1 98 ? 5.058 -7.637 -2.408 1.00 95.94 98 LEU A N 1
ATOM 819 C CA . LEU A 1 98 ? 6.331 -8.136 -2.930 1.00 95.94 98 LEU A CA 1
ATOM 820 C C . LEU A 1 98 ? 6.509 -7.792 -4.411 1.00 95.94 98 LEU A C 1
ATOM 822 O O . LEU A 1 98 ? 7.562 -7.298 -4.804 1.00 95.94 98 LEU A O 1
ATOM 826 N N . ILE A 1 99 ? 5.470 -7.995 -5.225 1.00 94.12 99 ILE A N 1
ATOM 827 C CA . ILE A 1 99 ? 5.498 -7.638 -6.649 1.00 94.12 99 ILE A CA 1
ATOM 828 C C . ILE A 1 99 ? 5.694 -6.131 -6.814 1.00 94.12 99 ILE A C 1
ATOM 830 O O . ILE A 1 99 ? 6.580 -5.706 -7.549 1.00 94.12 99 ILE A O 1
ATOM 834 N N . LEU A 1 100 ? 4.914 -5.317 -6.097 1.00 93.94 100 LEU A N 1
ATOM 835 C CA . LEU A 1 100 ? 5.018 -3.862 -6.161 1.00 93.94 100 LEU A CA 1
ATOM 836 C C . LEU A 1 100 ? 6.397 -3.370 -5.703 1.00 93.94 100 LEU A C 1
ATOM 838 O O . LEU A 1 100 ? 6.948 -2.451 -6.300 1.00 93.94 100 LEU A O 1
ATOM 842 N N . PHE A 1 101 ? 6.970 -3.979 -4.663 1.00 95.31 101 PHE A N 1
ATOM 843 C CA . PHE A 1 101 ? 8.321 -3.668 -4.202 1.00 95.31 101 PHE A CA 1
ATOM 844 C C . PHE A 1 101 ? 9.377 -3.980 -5.268 1.00 95.31 101 PHE A C 1
ATOM 846 O O . PHE A 1 101 ? 10.214 -3.126 -5.556 1.00 95.31 101 PHE A O 1
ATOM 853 N N . ASN A 1 102 ? 9.298 -5.155 -5.896 1.00 94.31 102 ASN A N 1
ATOM 854 C CA . ASN A 1 102 ? 10.213 -5.533 -6.971 1.00 94.31 102 ASN A CA 1
ATOM 855 C C . ASN A 1 102 ? 10.074 -4.597 -8.177 1.00 94.31 102 ASN A C 1
ATOM 857 O O . ASN A 1 102 ? 11.075 -4.070 -8.645 1.00 94.31 102 ASN A O 1
ATOM 861 N N . LEU A 1 103 ? 8.849 -4.301 -8.623 1.00 93.75 103 LEU A N 1
ATOM 862 C CA . LEU A 1 103 ? 8.615 -3.371 -9.733 1.00 93.75 103 LEU A CA 1
ATOM 863 C C . LEU A 1 103 ? 9.156 -1.968 -9.435 1.00 93.75 103 LEU A C 1
ATOM 865 O O . LEU A 1 103 ? 9.792 -1.366 -10.292 1.00 93.75 103 LEU A O 1
ATOM 869 N N . ARG A 1 104 ? 8.957 -1.454 -8.215 1.00 95.19 104 ARG A N 1
ATOM 870 C CA . ARG A 1 104 ? 9.527 -0.160 -7.803 1.00 95.19 104 ARG A CA 1
ATOM 871 C C . ARG A 1 104 ? 11.047 -0.174 -7.884 1.00 95.19 104 ARG A C 1
ATOM 873 O O . ARG A 1 104 ? 11.620 0.782 -8.390 1.00 95.19 104 ARG A O 1
ATOM 880 N N . LYS A 1 105 ? 11.682 -1.254 -7.422 1.00 94.56 105 LYS A N 1
ATOM 881 C CA . LYS A 1 105 ? 13.135 -1.419 -7.497 1.00 94.56 105 LYS A CA 1
ATOM 882 C C . LYS A 1 105 ? 13.623 -1.416 -8.948 1.00 94.56 105 LYS A C 1
ATOM 884 O O . LYS A 1 105 ? 14.545 -0.671 -9.253 1.00 94.56 105 LYS A O 1
ATOM 889 N N . GLU A 1 106 ? 12.982 -2.178 -9.833 1.00 94.06 106 GLU A N 1
ATOM 890 C CA . GLU A 1 106 ? 13.339 -2.217 -11.259 1.00 94.06 106 GLU A CA 1
ATOM 891 C C . GLU A 1 106 ? 13.160 -0.851 -11.941 1.00 94.06 106 GLU A C 1
ATOM 893 O O . GLU A 1 106 ? 14.018 -0.429 -12.712 1.00 94.06 106 GLU A O 1
ATOM 898 N N . ILE A 1 107 ? 12.098 -0.108 -11.610 1.00 94.88 107 ILE A N 1
ATOM 899 C CA . ILE A 1 107 ? 11.886 1.251 -12.135 1.00 94.88 107 ILE A CA 1
ATOM 900 C C . ILE A 1 107 ? 12.981 2.206 -11.653 1.00 94.88 107 ILE A C 1
ATOM 902 O O . ILE A 1 107 ? 13.497 2.978 -12.453 1.00 94.88 107 ILE A O 1
ATOM 906 N N . THR A 1 108 ? 13.361 2.153 -10.375 1.00 94.75 108 THR A N 1
ATOM 907 C CA . THR A 1 108 ? 14.446 2.993 -9.840 1.00 94.75 108 THR A CA 1
ATOM 908 C C . THR A 1 108 ? 15.805 2.633 -10.446 1.00 94.75 108 THR A C 1
ATOM 910 O O . THR A 1 108 ? 16.653 3.505 -10.593 1.00 94.75 108 THR A O 1
ATOM 913 N N . ILE A 1 109 ? 16.027 1.371 -10.826 1.00 93.06 109 ILE A N 1
ATOM 914 C CA . ILE A 1 109 ? 17.235 0.969 -11.564 1.00 93.06 109 ILE A CA 1
ATOM 915 C C . ILE A 1 109 ? 17.206 1.534 -12.992 1.00 93.06 109 ILE A C 1
ATOM 917 O O . ILE A 1 109 ? 18.222 2.035 -13.464 1.00 93.06 109 ILE A O 1
ATOM 921 N N . ALA A 1 110 ? 16.056 1.471 -13.670 1.00 93.50 110 ALA A N 1
ATOM 922 C CA . ALA A 1 110 ? 15.895 1.977 -15.034 1.00 93.50 110 ALA A CA 1
ATOM 923 C C . ALA A 1 110 ? 15.997 3.511 -15.125 1.00 93.50 110 ALA A C 1
ATOM 925 O O . ALA A 1 110 ? 16.583 4.035 -16.071 1.00 93.50 110 ALA A O 1
ATOM 926 N N . ASP A 1 111 ? 15.439 4.227 -14.147 1.00 93.56 111 ASP A N 1
ATOM 927 C CA . ASP A 1 111 ? 15.572 5.676 -14.005 1.00 93.56 111 ASP A CA 1
ATOM 928 C C . ASP A 1 111 ? 15.909 6.049 -12.549 1.00 93.56 111 ASP A C 1
ATOM 930 O O . ASP A 1 111 ? 15.010 6.208 -11.711 1.00 93.56 111 ASP A O 1
ATOM 934 N N . PRO A 1 112 ? 17.205 6.255 -12.249 1.00 91.62 112 PRO A N 1
ATOM 935 C CA . PRO A 1 112 ? 17.673 6.631 -10.917 1.00 91.62 112 PRO A CA 1
ATOM 936 C C . PRO A 1 112 ? 17.163 7.984 -10.411 1.00 91.62 112 PRO A C 1
ATOM 938 O O . PRO A 1 112 ? 17.322 8.288 -9.231 1.00 91.62 112 PRO A O 1
ATOM 941 N N . THR A 1 113 ? 16.567 8.820 -11.270 1.00 91.50 113 THR A N 1
ATOM 942 C CA . THR A 1 113 ? 16.043 10.127 -10.840 1.00 91.50 113 THR A CA 1
ATOM 943 C C . THR A 1 113 ? 14.676 10.044 -10.170 1.00 91.50 113 THR A C 1
ATOM 945 O O . THR A 1 113 ? 14.261 11.000 -9.513 1.00 91.50 113 THR A O 1
ATOM 948 N N . LEU A 1 114 ? 13.973 8.916 -10.308 1.00 92.12 114 LEU A N 1
ATOM 949 C CA . LEU A 1 114 ? 12.626 8.741 -9.775 1.00 92.12 114 LEU A CA 1
ATOM 950 C C . LEU A 1 114 ? 12.642 8.271 -8.320 1.00 92.12 114 LEU A C 1
ATOM 952 O O . LEU A 1 114 ? 13.332 7.321 -7.945 1.00 92.12 114 LEU A O 1
ATOM 956 N N . SER A 1 115 ? 11.792 8.885 -7.496 1.00 94.00 115 SER A N 1
ATOM 957 C CA . SER A 1 115 ? 11.581 8.434 -6.120 1.00 94.00 115 SER A CA 1
ATOM 958 C C . SER A 1 115 ? 10.731 7.164 -6.061 1.00 94.00 115 SER A C 1
ATOM 960 O O . SER A 1 115 ? 9.919 6.874 -6.942 1.00 94.00 115 SER A O 1
ATOM 962 N N . LEU A 1 116 ? 10.833 6.426 -4.955 1.00 91.62 116 LEU A N 1
ATOM 963 C CA . LEU A 1 116 ? 10.060 5.198 -4.759 1.00 91.62 116 LEU A CA 1
ATOM 964 C C . LEU A 1 116 ? 8.534 5.412 -4.770 1.00 91.62 116 LEU A C 1
ATOM 966 O O . LEU A 1 116 ? 7.793 4.463 -5.035 1.00 91.62 116 LEU A O 1
ATOM 970 N N . ILE A 1 117 ? 8.063 6.619 -4.437 1.00 92.62 117 ILE A N 1
ATOM 971 C CA . ILE A 1 117 ? 6.639 6.993 -4.482 1.00 92.62 117 ILE A CA 1
ATOM 972 C C . ILE A 1 117 ? 6.226 7.267 -5.931 1.00 92.62 117 ILE A C 1
ATOM 974 O O . ILE A 1 117 ? 5.184 6.795 -6.378 1.00 92.62 117 ILE A O 1
ATOM 978 N N . GLN A 1 118 ? 7.066 7.971 -6.693 1.00 94.06 118 GLN A N 1
ATOM 979 C CA . GLN A 1 118 ? 6.825 8.215 -8.116 1.00 94.06 118 GLN A CA 1
ATOM 980 C C . GLN A 1 118 ? 6.807 6.904 -8.910 1.00 94.06 118 GLN A C 1
ATOM 982 O O . GLN A 1 118 ? 5.896 6.695 -9.707 1.00 94.06 118 GLN A O 1
ATOM 987 N N . ALA A 1 119 ? 7.740 5.990 -8.627 1.00 94.38 119 ALA A N 1
ATOM 988 C CA . ALA A 1 119 ? 7.762 4.653 -9.216 1.00 94.38 119 ALA A CA 1
ATOM 989 C C . ALA A 1 119 ? 6.471 3.871 -8.919 1.00 94.38 119 ALA A C 1
ATOM 991 O O . ALA A 1 119 ? 5.903 3.245 -9.809 1.00 94.38 119 ALA A O 1
ATOM 992 N N . GLN A 1 120 ? 5.956 3.952 -7.688 1.00 93.62 120 GLN A N 1
ATOM 993 C CA . GLN A 1 120 ? 4.684 3.322 -7.328 1.00 93.62 120 GLN A CA 1
ATOM 994 C C . GLN A 1 120 ? 3.504 3.916 -8.109 1.00 93.62 120 GLN A C 1
ATOM 996 O O . GLN A 1 120 ? 2.684 3.170 -8.641 1.00 93.62 120 GLN A O 1
ATOM 1001 N N . ASN A 1 121 ? 3.443 5.243 -8.227 1.00 94.00 121 ASN A N 1
ATOM 1002 C CA . ASN A 1 121 ? 2.394 5.918 -8.989 1.00 94.00 121 ASN A CA 1
ATOM 1003 C C . ASN A 1 121 ? 2.456 5.575 -10.484 1.00 94.00 121 ASN A C 1
ATOM 1005 O O . ASN A 1 121 ? 1.415 5.463 -11.120 1.00 94.00 121 ASN A O 1
ATOM 1009 N N . LEU A 1 122 ? 3.651 5.371 -11.049 1.00 93.81 122 LEU A N 1
ATOM 1010 C CA . LEU A 1 122 ? 3.807 4.901 -12.429 1.00 93.81 122 LEU A CA 1
ATOM 1011 C C . LEU A 1 122 ? 3.238 3.496 -12.623 1.00 93.81 122 LEU A C 1
ATOM 1013 O O . LEU A 1 122 ? 2.503 3.276 -13.579 1.00 93.81 122 LEU A O 1
ATOM 1017 N N . VAL A 1 123 ? 3.509 2.568 -11.700 1.00 93.19 123 VAL A N 1
ATOM 1018 C CA . VAL A 1 123 ? 2.923 1.218 -11.756 1.00 93.19 123 VAL A CA 1
ATOM 1019 C C . VAL A 1 123 ? 1.396 1.281 -11.709 1.00 93.19 123 VAL A C 1
ATOM 1021 O O . VAL A 1 123 ? 0.734 0.545 -12.435 1.00 93.19 123 VAL A O 1
ATOM 1024 N N . PHE A 1 124 ? 0.827 2.167 -10.888 1.00 92.56 124 PHE A N 1
ATOM 1025 C CA . PHE A 1 124 ? -0.624 2.352 -10.821 1.00 92.56 124 PHE A CA 1
ATOM 1026 C C . PHE A 1 124 ? -1.193 2.954 -12.107 1.00 92.56 124 PHE A C 1
ATOM 1028 O O . PHE A 1 124 ? -2.174 2.429 -12.620 1.00 92.56 124 PHE A O 1
ATOM 1035 N N . LYS A 1 125 ? -0.521 3.944 -12.704 1.00 93.19 125 LYS A N 1
ATOM 1036 C CA . LYS A 1 125 ? -0.891 4.464 -14.029 1.00 93.19 125 LYS A CA 1
ATOM 1037 C C . LYS A 1 125 ? -0.856 3.379 -15.103 1.00 93.19 125 LYS A C 1
ATOM 1039 O O . LYS A 1 125 ? -1.772 3.286 -15.906 1.00 93.19 125 LYS A O 1
ATOM 1044 N N . TRP A 1 126 ? 0.160 2.517 -15.103 1.00 93.12 126 TRP A N 1
ATOM 1045 C CA . TRP A 1 126 ? 0.227 1.399 -16.047 1.00 93.12 126 TRP A CA 1
ATOM 1046 C C . TRP A 1 126 ? -0.889 0.372 -15.839 1.00 93.12 126 TRP A C 1
ATOM 1048 O O . TRP A 1 126 ? -1.349 -0.228 -16.807 1.00 93.12 126 TRP A O 1
ATOM 1058 N N . ALA A 1 127 ? -1.329 0.168 -14.596 1.00 91.69 127 ALA A N 1
ATOM 1059 C CA . ALA A 1 127 ? -2.478 -0.682 -14.298 1.00 91.69 127 ALA A CA 1
ATOM 1060 C C . ALA A 1 127 ? -3.790 -0.060 -14.807 1.00 91.69 127 ALA A C 1
ATOM 1062 O O . ALA A 1 127 ? -4.606 -0.768 -15.397 1.00 91.69 127 ALA A O 1
ATOM 1063 N N . GLU A 1 128 ? -3.960 1.254 -14.637 1.00 90.31 128 GLU A N 1
ATOM 1064 C CA . GLU A 1 128 ? -5.098 2.016 -15.166 1.00 90.31 128 GLU A CA 1
ATOM 1065 C C . GLU A 1 128 ? -5.128 2.007 -16.702 1.00 90.31 128 GLU A C 1
ATOM 1067 O O . GLU A 1 128 ? -6.174 1.736 -17.285 1.00 90.31 128 GLU A O 1
ATOM 1072 N N . GLU A 1 129 ? -3.980 2.210 -17.363 1.00 89.50 129 GLU A N 1
ATOM 1073 C CA . GLU A 1 129 ? -3.828 2.102 -18.826 1.00 89.50 129 GLU A CA 1
ATOM 1074 C C . GLU A 1 129 ? -4.237 0.717 -19.347 1.00 89.50 129 GLU A C 1
ATOM 1076 O O . GLU A 1 129 ? -4.814 0.597 -20.426 1.00 89.50 129 GLU A O 1
ATOM 1081 N N . ALA A 1 130 ? -3.951 -0.333 -18.576 1.00 87.88 130 ALA A N 1
ATOM 1082 C CA . ALA A 1 130 ? -4.334 -1.702 -18.897 1.00 87.88 130 ALA A CA 1
ATOM 1083 C C . ALA A 1 130 ? -5.792 -2.039 -18.511 1.00 87.88 130 ALA A C 1
ATOM 1085 O O . ALA A 1 130 ? -6.246 -3.153 -18.764 1.00 87.88 130 ALA A O 1
ATOM 1086 N N . GLY A 1 131 ? -6.535 -1.102 -17.909 1.00 86.31 131 GLY A N 1
ATOM 1087 C CA . GLY A 1 131 ? -7.936 -1.280 -17.518 1.00 86.31 131 GLY A CA 1
ATOM 1088 C C . GLY A 1 131 ? -8.148 -2.140 -16.267 1.00 86.31 131 GLY A C 1
ATOM 1089 O O . GLY A 1 131 ? -9.240 -2.673 -16.067 1.00 86.31 131 GLY A O 1
ATOM 1090 N N . HIS A 1 132 ? -7.128 -2.305 -15.420 1.00 86.44 132 HIS A N 1
ATOM 1091 C CA . HIS A 1 132 ? -7.216 -3.105 -14.198 1.00 86.44 132 HIS A CA 1
ATOM 1092 C C . HIS A 1 132 ? -7.441 -2.243 -12.951 1.00 86.44 132 HIS A C 1
ATOM 1094 O O . HIS A 1 132 ? -6.862 -1.171 -12.795 1.00 86.44 132 HIS A O 1
ATOM 1100 N N . ASN A 1 133 ? -8.256 -2.744 -12.017 1.00 82.44 133 ASN A N 1
ATOM 1101 C CA . ASN A 1 133 ? -8.493 -2.070 -10.743 1.00 82.44 133 ASN A CA 1
ATOM 1102 C C . ASN A 1 133 ? -7.280 -2.228 -9.804 1.00 82.44 133 ASN A C 1
ATOM 1104 O O . ASN A 1 133 ? -6.879 -3.344 -9.461 1.00 82.44 133 ASN A O 1
ATOM 1108 N N . VAL A 1 134 ? -6.729 -1.097 -9.360 1.00 76.56 134 VAL A N 1
ATOM 1109 C CA . VAL A 1 134 ? -5.548 -1.012 -8.487 1.00 76.56 134 VAL A CA 1
ATOM 1110 C C . VAL A 1 134 ? -5.842 -1.470 -7.050 1.00 76.56 134 VAL A C 1
ATOM 1112 O O . VAL A 1 134 ? -4.935 -1.949 -6.359 1.00 76.56 134 VAL A O 1
ATOM 1115 N N . ASP A 1 135 ? -7.093 -1.371 -6.598 1.00 82.31 135 ASP A N 1
ATOM 1116 C CA . ASP A 1 135 ? -7.497 -1.643 -5.214 1.00 82.31 135 ASP A CA 1
ATOM 1117 C C . ASP A 1 135 ? -7.614 -3.145 -4.915 1.00 82.31 135 ASP A C 1
ATOM 1119 O O . ASP A 1 135 ? -7.394 -3.597 -3.785 1.00 82.31 135 ASP A O 1
ATOM 1123 N N . GLY A 1 136 ? -7.918 -3.951 -5.934 1.00 87.56 136 GLY A N 1
ATOM 1124 C CA . GLY A 1 136 ? -8.097 -5.393 -5.802 1.00 87.56 136 GLY A CA 1
ATOM 1125 C C . GLY A 1 136 ? -6.771 -6.143 -5.659 1.00 87.56 136 GLY A C 1
ATOM 1126 O O . GLY A 1 136 ? -6.070 -6.355 -6.643 1.00 87.56 136 GLY A O 1
ATOM 1127 N N . ASN A 1 137 ? -6.454 -6.652 -4.459 1.00 90.25 137 ASN A N 1
ATOM 1128 C CA . ASN A 1 137 ? -5.199 -7.390 -4.223 1.00 90.25 137 ASN A CA 1
ATOM 1129 C C . ASN A 1 137 ? -5.017 -8.597 -5.164 1.00 90.25 137 ASN A C 1
ATOM 1131 O O . ASN A 1 137 ? -3.936 -8.793 -5.710 1.00 90.25 137 ASN A O 1
ATOM 1135 N N . TYR A 1 138 ? -6.067 -9.399 -5.360 1.00 90.44 138 TYR A N 1
ATOM 1136 C CA . TYR A 1 138 ? -6.024 -10.570 -6.242 1.00 90.44 138 TYR A CA 1
ATOM 1137 C C . TYR A 1 138 ? -5.883 -10.176 -7.717 1.00 90.44 138 TYR A C 1
ATOM 1139 O O . TYR A 1 138 ? -5.006 -10.687 -8.406 1.00 90.44 138 TYR A O 1
ATOM 1147 N N . GLN A 1 139 ? -6.706 -9.229 -8.176 1.00 91.38 139 GLN A N 1
ATOM 1148 C CA . GLN A 1 139 ? -6.720 -8.764 -9.565 1.00 91.38 139 GLN A CA 1
ATOM 1149 C C . GLN A 1 139 ? -5.378 -8.144 -9.958 1.00 91.38 139 GLN A C 1
ATOM 1151 O O . GLN A 1 139 ? -4.855 -8.451 -11.024 1.00 91.38 139 GLN A O 1
ATOM 1156 N N . PHE A 1 140 ? -4.778 -7.355 -9.062 1.00 91.81 140 PHE A N 1
ATOM 1157 C CA . PHE A 1 140 ? -3.451 -6.787 -9.268 1.00 91.81 140 PHE A CA 1
ATOM 1158 C C . PHE A 1 140 ? -2.378 -7.871 -9.416 1.00 91.81 140 PHE A C 1
ATOM 1160 O O . PHE A 1 140 ? -1.565 -7.809 -10.332 1.00 91.81 140 PHE A O 1
ATOM 1167 N N . VAL A 1 141 ? -2.369 -8.877 -8.532 1.00 92.69 141 VAL A N 1
ATOM 1168 C CA . VAL A 1 141 ? -1.397 -9.982 -8.611 1.00 92.69 141 VAL A CA 1
ATOM 1169 C C . VAL A 1 141 ? -1.601 -10.782 -9.893 1.00 92.69 141 VAL A C 1
ATOM 1171 O O . VAL A 1 141 ? -0.627 -11.107 -10.566 1.00 92.69 141 VAL A O 1
ATOM 1174 N N . GLN A 1 142 ? -2.852 -11.071 -10.253 1.00 92.75 142 GLN A N 1
ATOM 1175 C CA . GLN A 1 142 ? -3.173 -11.779 -11.484 1.00 92.75 142 GLN A CA 1
ATOM 1176 C C . GLN A 1 142 ? -2.672 -11.002 -12.702 1.00 92.75 142 GLN A C 1
ATOM 1178 O O . GLN A 1 142 ? -1.922 -11.564 -13.492 1.00 92.75 142 GLN A O 1
ATOM 1183 N N . TRP A 1 143 ? -3.020 -9.723 -12.833 1.00 92.56 143 TRP A N 1
ATOM 1184 C CA . TRP A 1 143 ? -2.515 -8.866 -13.905 1.00 92.56 143 TRP A CA 1
ATOM 1185 C C . TRP A 1 143 ? -0.986 -8.875 -13.948 1.00 92.56 143 TRP A C 1
ATOM 1187 O O . TRP A 1 143 ? -0.394 -9.211 -14.972 1.00 92.56 143 TRP A O 1
ATOM 1197 N N . ALA A 1 144 ? -0.339 -8.625 -12.810 1.00 91.94 144 ALA A N 1
ATOM 1198 C CA . ALA A 1 144 ? 1.108 -8.518 -12.766 1.00 91.94 144 ALA A CA 1
ATOM 1199 C C . ALA A 1 144 ? 1.823 -9.809 -13.206 1.00 91.94 144 ALA A C 1
ATOM 1201 O O . ALA A 1 144 ? 2.850 -9.749 -13.880 1.00 91.94 144 ALA A O 1
ATOM 1202 N N . CYS A 1 145 ? 1.269 -10.980 -12.877 1.00 90.94 145 CYS A N 1
ATOM 1203 C CA . CYS A 1 145 ? 1.811 -12.266 -13.312 1.00 90.94 145 CYS A CA 1
ATOM 1204 C C . CYS A 1 145 ? 1.648 -12.523 -14.819 1.00 90.94 145 CYS A C 1
ATOM 1206 O O . CYS A 1 145 ? 2.503 -13.180 -15.405 1.00 90.94 145 CYS A O 1
ATOM 1208 N N . HIS A 1 146 ? 0.581 -12.024 -15.451 1.00 90.88 146 HIS A N 1
ATOM 1209 C CA . HIS A 1 146 ? 0.333 -12.234 -16.884 1.00 90.88 146 HIS A CA 1
ATOM 1210 C C . HIS A 1 146 ? 0.967 -11.144 -17.767 1.00 90.88 146 HIS A C 1
ATOM 1212 O O . HIS A 1 146 ? 1.138 -11.347 -18.966 1.00 90.88 146 HIS A O 1
ATOM 1218 N N . SER A 1 147 ? 1.363 -10.008 -17.188 1.00 91.12 147 SER A N 1
ATOM 1219 C CA . SER A 1 147 ? 1.855 -8.826 -17.911 1.00 91.12 147 SER A CA 1
ATOM 1220 C C . SER A 1 147 ? 3.379 -8.640 -17.859 1.00 91.12 147 SER A C 1
ATOM 1222 O O . SER A 1 147 ? 3.873 -7.524 -17.990 1.00 91.12 147 SER A O 1
ATOM 1224 N N . ILE A 1 148 ? 4.155 -9.719 -17.712 1.00 91.44 148 ILE A N 1
ATOM 1225 C CA . ILE A 1 148 ? 5.627 -9.649 -17.603 1.00 91.44 148 ILE A CA 1
ATOM 1226 C C . ILE A 1 148 ? 6.261 -8.972 -18.829 1.00 91.44 148 ILE A C 1
ATOM 1228 O O . ILE A 1 148 ? 7.099 -8.083 -18.683 1.00 91.44 148 ILE A O 1
ATOM 1232 N N . SER A 1 149 ? 5.835 -9.344 -20.040 1.00 92.00 149 SER A N 1
ATOM 1233 C CA . SER A 1 149 ? 6.335 -8.747 -21.288 1.00 92.00 149 SER A CA 1
ATOM 1234 C C . SER A 1 149 ? 5.987 -7.260 -21.411 1.00 92.00 149 SER A C 1
ATOM 1236 O O . SER A 1 149 ? 6.791 -6.475 -21.911 1.00 92.00 149 SER A O 1
ATOM 1238 N N . PHE A 1 150 ? 4.816 -6.865 -20.911 1.00 92.94 150 PHE A N 1
ATOM 1239 C CA . PHE A 1 150 ? 4.378 -5.474 -20.864 1.00 92.94 150 PHE A CA 1
ATOM 1240 C C . PHE A 1 150 ? 5.248 -4.636 -19.917 1.00 92.94 150 PHE A C 1
ATOM 1242 O O . PHE A 1 150 ? 5.669 -3.541 -20.283 1.00 92.94 150 PHE A O 1
ATOM 1249 N N . PHE A 1 151 ? 5.588 -5.146 -18.728 1.00 93.25 151 PHE A N 1
ATOM 1250 C CA . PHE A 1 151 ? 6.515 -4.429 -17.846 1.00 93.25 151 PHE A CA 1
ATOM 1251 C C . PHE A 1 151 ? 7.913 -4.336 -18.444 1.00 93.25 151 PHE A C 1
ATOM 1253 O O . PHE A 1 151 ? 8.527 -3.277 -18.371 1.00 93.25 151 PH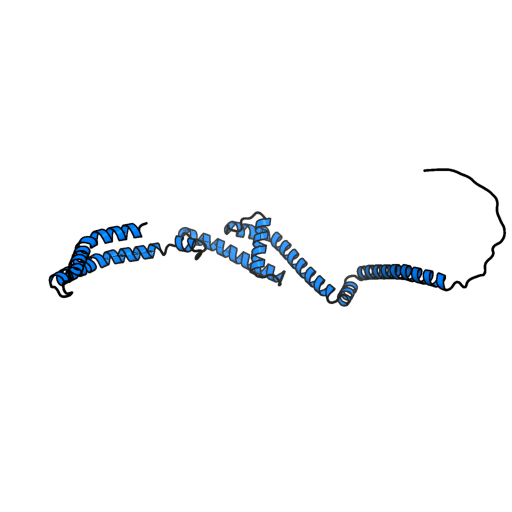E A O 1
ATOM 1260 N N . ALA A 1 152 ? 8.405 -5.409 -19.068 1.00 93.75 152 ALA A N 1
ATOM 1261 C CA . ALA A 1 152 ? 9.720 -5.408 -19.699 1.00 93.75 152 ALA A CA 1
ATOM 1262 C C . ALA A 1 152 ? 9.830 -4.334 -20.796 1.00 93.75 152 ALA A C 1
ATOM 1264 O O . ALA A 1 152 ? 10.811 -3.592 -20.829 1.00 93.75 152 ALA A O 1
ATOM 1265 N N . SER A 1 153 ? 8.809 -4.190 -21.650 1.00 94.81 153 SER A N 1
ATOM 1266 C CA . SER A 1 153 ? 8.802 -3.156 -22.691 1.00 94.81 153 SER A CA 1
ATOM 1267 C C . SER A 1 153 ? 8.707 -1.741 -22.112 1.00 94.81 153 SER A C 1
ATOM 1269 O O . SER A 1 153 ? 9.446 -0.855 -22.542 1.00 94.81 153 SER A O 1
ATOM 1271 N N . LYS A 1 154 ? 7.865 -1.523 -21.091 1.00 94.50 154 LYS A N 1
ATOM 1272 C CA . LYS A 1 154 ? 7.758 -0.230 -20.393 1.00 94.50 154 LYS A CA 1
ATOM 1273 C C . LYS A 1 154 ? 9.059 0.155 -19.679 1.00 94.50 154 LYS A C 1
ATOM 1275 O O . LYS A 1 154 ? 9.469 1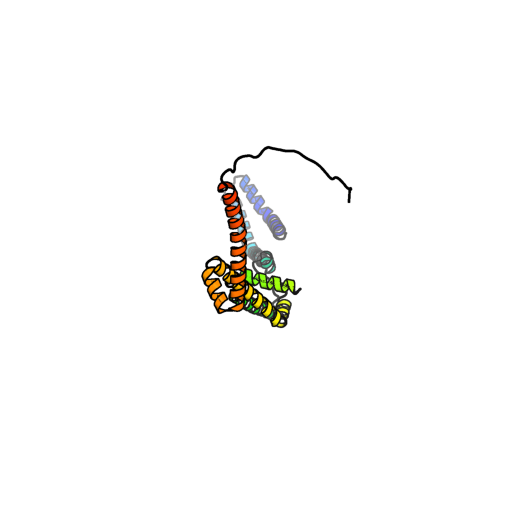.310 -19.757 1.00 94.50 154 LYS A O 1
ATOM 1280 N N . LEU A 1 155 ? 9.732 -0.796 -19.029 1.00 95.12 155 LEU A N 1
ATOM 1281 C CA . LEU A 1 155 ? 11.028 -0.582 -18.375 1.00 95.12 155 LEU A CA 1
ATOM 1282 C C . LEU A 1 155 ? 12.131 -0.261 -19.389 1.00 95.12 155 LEU A C 1
ATOM 1284 O O . LEU A 1 155 ? 12.897 0.675 -19.172 1.00 95.12 155 LEU A O 1
ATOM 1288 N N . ALA A 1 156 ? 12.184 -0.978 -20.515 1.00 94.81 156 ALA A N 1
ATOM 1289 C CA . ALA A 1 156 ? 13.134 -0.687 -21.586 1.00 94.81 156 ALA A CA 1
ATOM 1290 C C . ALA A 1 156 ? 12.921 0.720 -22.168 1.00 94.81 156 ALA A C 1
ATOM 1292 O O . ALA A 1 156 ? 13.884 1.459 -22.364 1.00 94.81 156 ALA A O 1
ATOM 1293 N N . ALA A 1 157 ? 11.662 1.119 -22.380 1.00 94.94 157 ALA A N 1
ATOM 1294 C CA . ALA A 1 157 ? 11.321 2.462 -22.842 1.00 94.94 157 ALA A CA 1
ATOM 1295 C C . ALA A 1 157 ? 11.722 3.550 -21.829 1.00 94.94 157 ALA A C 1
ATOM 1297 O O . ALA A 1 157 ? 12.279 4.573 -22.225 1.00 94.94 157 ALA A O 1
ATOM 1298 N N . LEU A 1 158 ? 11.490 3.325 -20.529 1.00 94.88 158 LEU A N 1
ATOM 1299 C CA . LEU A 1 158 ? 11.931 4.240 -19.469 1.00 94.88 158 LEU A CA 1
ATOM 1300 C C . LEU A 1 158 ? 13.453 4.386 -19.437 1.00 94.88 158 LEU A C 1
ATOM 1302 O O . LEU A 1 158 ? 13.959 5.505 -19.396 1.00 94.88 158 LEU A O 1
ATOM 1306 N N . HIS A 1 159 ? 14.178 3.269 -19.497 1.00 94.94 159 HIS A N 1
ATOM 1307 C CA . HIS A 1 159 ? 15.635 3.286 -19.493 1.00 94.94 159 HIS A CA 1
ATOM 1308 C C . HIS A 1 159 ? 16.184 4.034 -20.719 1.00 94.94 159 HIS A C 1
ATOM 1310 O O . HIS A 1 159 ? 17.044 4.903 -20.577 1.00 94.94 159 HIS A O 1
ATOM 1316 N N . ALA A 1 160 ? 15.639 3.777 -21.913 1.00 94.94 160 ALA A N 1
ATOM 1317 C CA . ALA A 1 160 ? 16.019 4.494 -23.129 1.00 94.94 160 ALA A CA 1
ATOM 1318 C C . ALA A 1 160 ? 15.737 6.004 -23.026 1.00 94.94 160 ALA A C 1
ATOM 1320 O O . ALA A 1 160 ? 16.574 6.818 -23.417 1.00 94.94 160 ALA A O 1
ATOM 1321 N N . ALA A 1 161 ? 14.596 6.398 -22.451 1.00 94.56 161 ALA A N 1
ATOM 1322 C CA . ALA A 1 161 ? 14.260 7.803 -22.230 1.00 94.56 161 ALA A CA 1
ATOM 1323 C C . ALA A 1 161 ? 15.223 8.486 -21.241 1.00 94.56 161 ALA A C 1
ATOM 1325 O O . ALA A 1 161 ? 15.667 9.610 -21.487 1.00 94.56 161 ALA A O 1
ATOM 1326 N N . HIS A 1 162 ? 15.594 7.801 -20.154 1.00 94.38 162 HIS A N 1
ATOM 1327 C CA . HIS A 1 162 ? 16.575 8.303 -19.193 1.00 94.38 162 HIS A CA 1
ATOM 1328 C C . HIS A 1 162 ? 17.954 8.494 -19.844 1.00 94.38 162 HIS A C 1
ATOM 1330 O O . HIS A 1 162 ? 18.550 9.567 -19.728 1.00 94.38 162 HIS A O 1
ATOM 1336 N N . GLN A 1 163 ? 18.434 7.492 -20.590 1.00 93.00 163 GLN A N 1
ATOM 1337 C CA . GLN A 1 163 ? 19.691 7.580 -21.339 1.00 93.00 163 GLN A CA 1
ATOM 1338 C C . GLN A 1 163 ? 19.670 8.732 -22.347 1.00 93.00 163 GLN A C 1
ATOM 1340 O O . GLN A 1 163 ? 20.621 9.506 -22.401 1.00 93.00 163 GLN A O 1
ATOM 1345 N N . MET A 1 164 ? 18.574 8.897 -23.094 1.00 93.06 164 MET A N 1
ATOM 1346 C CA . MET A 1 164 ? 18.417 9.989 -24.055 1.00 93.06 164 MET A CA 1
ATOM 1347 C C . MET A 1 164 ? 18.515 11.359 -23.378 1.00 93.06 164 MET A C 1
ATOM 1349 O O . MET A 1 164 ? 19.205 12.246 -23.875 1.00 93.06 164 MET A O 1
ATOM 1353 N N . ARG A 1 165 ? 17.877 11.535 -22.215 1.00 93.44 165 ARG A N 1
ATOM 1354 C CA . ARG A 1 165 ? 17.972 12.783 -21.446 1.00 93.44 165 ARG A CA 1
ATOM 1355 C C . ARG A 1 165 ? 19.400 13.050 -20.970 1.00 93.44 165 ARG A C 1
ATOM 1357 O O . ARG A 1 165 ? 19.855 14.188 -21.047 1.00 93.44 165 ARG A O 1
ATOM 1364 N N . ASN A 1 166 ? 20.112 12.020 -20.517 1.00 93.25 166 ASN A N 1
ATOM 1365 C CA . ASN A 1 166 ? 21.505 12.160 -20.091 1.00 93.25 166 ASN A CA 1
ATOM 1366 C C . ASN A 1 166 ? 22.419 12.521 -21.266 1.00 93.25 166 ASN A C 1
ATOM 1368 O O . ASN A 1 166 ? 23.260 13.405 -21.133 1.00 93.25 166 ASN A O 1
ATOM 1372 N N . LEU A 1 167 ? 22.226 11.881 -22.425 1.00 92.00 167 LEU A N 1
ATOM 1373 C CA . LEU A 1 167 ? 22.958 12.210 -23.649 1.00 92.00 167 LEU A CA 1
ATOM 1374 C C . LEU A 1 167 ? 22.663 13.634 -24.115 1.00 92.00 167 LEU A C 1
ATOM 1376 O O . LEU A 1 167 ? 23.586 14.339 -24.500 1.00 92.00 167 LEU A O 1
ATOM 1380 N N . HIS A 1 168 ? 21.408 14.080 -24.038 1.00 92.44 168 HIS A N 1
ATOM 1381 C CA . HIS A 1 168 ? 21.040 15.457 -24.351 1.00 92.44 168 HIS A CA 1
ATOM 1382 C C . HIS A 1 168 ? 21.735 16.458 -23.417 1.00 92.44 168 HIS A C 1
ATOM 1384 O O . HIS A 1 168 ? 22.284 17.448 -23.893 1.00 92.44 168 HIS A O 1
ATOM 1390 N N . GLY A 1 169 ? 21.749 16.197 -22.104 1.00 92.62 169 GLY A N 1
ATOM 1391 C CA . GLY A 1 169 ? 22.494 17.018 -21.142 1.00 92.62 169 GLY A CA 1
ATOM 1392 C C . GLY A 1 169 ? 23.987 17.070 -21.473 1.00 92.62 169 GLY A C 1
ATOM 1393 O O . GLY A 1 169 ? 24.551 18.147 -21.624 1.00 92.62 169 GLY A O 1
ATOM 1394 N N . PHE A 1 170 ? 24.602 15.910 -21.717 1.00 93.75 170 PHE A N 1
ATOM 1395 C CA . PHE A 1 170 ? 26.012 15.820 -22.099 1.00 93.75 170 PHE A CA 1
ATOM 1396 C C . PHE A 1 170 ? 26.333 16.563 -23.404 1.00 93.75 170 PHE A C 1
ATOM 1398 O O . PHE A 1 170 ? 27.337 17.268 -23.477 1.00 93.75 170 PHE A O 1
ATOM 1405 N N . ALA A 1 171 ? 25.492 16.415 -24.431 1.00 91.62 171 ALA A N 1
ATOM 1406 C CA . ALA A 1 171 ? 25.674 17.073 -25.721 1.00 91.62 171 ALA A CA 1
ATOM 1407 C C . ALA A 1 171 ? 25.536 18.598 -25.616 1.00 91.62 171 ALA A C 1
ATOM 1409 O O . ALA A 1 171 ? 26.240 19.318 -26.323 1.00 91.62 171 ALA A O 1
ATOM 1410 N N . HIS A 1 172 ? 24.660 19.084 -24.731 1.00 92.25 172 HIS A N 1
ATOM 1411 C CA . HIS A 1 172 ? 24.525 20.509 -24.444 1.00 92.25 172 HIS A CA 1
ATOM 1412 C C . HIS A 1 172 ? 25.765 21.066 -23.733 1.00 92.25 172 HIS A C 1
ATOM 1414 O O . HIS A 1 172 ? 26.277 22.109 -24.132 1.00 92.25 172 HIS A O 1
ATOM 1420 N N . ASP A 1 173 ? 26.276 20.345 -22.732 1.00 93.69 173 ASP A N 1
ATOM 1421 C CA . ASP A 1 173 ? 27.420 20.790 -21.933 1.00 93.69 173 ASP A CA 1
ATOM 1422 C C . ASP A 1 173 ? 28.750 20.690 -22.703 1.00 93.69 173 ASP A C 1
ATOM 1424 O O . ASP A 1 173 ? 29.636 21.526 -22.534 1.00 93.69 173 ASP A O 1
ATOM 1428 N N . ASN A 1 174 ? 28.911 19.666 -23.551 1.00 91.88 174 ASN A N 1
ATOM 1429 C CA . ASN A 1 174 ? 30.159 19.364 -24.259 1.00 91.88 174 ASN A CA 1
ATOM 1430 C C . ASN A 1 174 ? 29.912 18.970 -25.731 1.00 91.88 174 ASN A C 1
ATOM 1432 O O . ASN A 1 174 ? 30.056 17.796 -26.100 1.00 91.88 174 ASN A O 1
ATOM 1436 N N . PRO A 1 175 ? 29.605 19.937 -26.616 1.00 88.44 175 PRO A N 1
ATOM 1437 C CA . PRO A 1 175 ? 29.269 19.647 -28.011 1.00 88.44 175 PRO A CA 1
ATOM 1438 C C . PRO A 1 175 ? 30.439 19.039 -28.802 1.00 88.44 175 PRO A C 1
ATOM 1440 O O . PRO A 1 175 ? 30.236 18.150 -29.627 1.00 88.44 175 PRO A O 1
ATOM 1443 N N . THR A 1 176 ? 31.681 19.452 -28.533 1.00 86.88 176 THR A N 1
ATOM 1444 C CA . THR A 1 176 ? 32.878 18.943 -29.232 1.00 86.88 176 THR A CA 1
ATOM 1445 C C . THR A 1 176 ? 33.165 17.476 -28.908 1.00 86.88 176 THR A C 1
ATOM 1447 O O . THR A 1 176 ? 33.420 16.683 -29.813 1.00 86.88 176 THR A O 1
ATOM 1450 N N . ALA A 1 177 ? 33.062 17.085 -27.634 1.00 88.62 177 ALA A N 1
ATOM 1451 C CA . ALA A 1 177 ? 33.229 15.697 -27.205 1.00 88.62 177 ALA A CA 1
ATOM 1452 C C . ALA A 1 177 ? 32.126 14.793 -27.774 1.00 88.62 177 ALA A C 1
ATOM 1454 O O . ALA A 1 177 ? 32.391 13.657 -28.165 1.00 88.62 177 ALA A O 1
ATOM 1455 N N . PHE A 1 178 ? 30.896 15.303 -27.872 1.00 88.31 178 PHE A N 1
ATOM 1456 C CA . PHE A 1 178 ? 29.799 14.585 -28.513 1.00 88.31 178 PHE A CA 1
ATOM 1457 C C . PHE A 1 178 ? 30.053 14.349 -30.013 1.00 88.31 178 PHE A C 1
ATOM 1459 O O . PHE A 1 178 ? 29.874 13.230 -30.491 1.00 88.31 178 PHE A O 1
ATOM 1466 N N . LEU A 1 179 ? 30.546 15.352 -30.747 1.00 84.88 179 LEU A N 1
ATOM 1467 C CA . LEU A 1 179 ? 30.918 15.206 -32.161 1.00 84.88 179 LEU A CA 1
ATOM 1468 C C . LEU A 1 179 ? 32.072 14.210 -32.374 1.00 84.88 179 LEU A C 1
ATOM 1470 O O . LEU A 1 179 ? 32.033 13.423 -33.318 1.00 84.88 179 LEU A O 1
ATOM 1474 N N . GLU A 1 180 ? 33.064 14.186 -31.481 1.00 85.12 180 GLU A N 1
ATOM 1475 C CA . GLU A 1 180 ? 34.146 13.187 -31.480 1.00 85.12 180 GLU A CA 1
ATOM 1476 C C . GLU A 1 180 ? 33.595 11.761 -31.287 1.00 85.12 180 GLU A C 1
ATOM 1478 O O . GLU A 1 180 ? 34.022 10.829 -31.973 1.00 85.12 180 GLU A O 1
ATOM 1483 N N . ILE A 1 181 ? 32.621 11.583 -30.385 1.00 86.50 181 ILE A N 1
ATOM 1484 C CA . ILE A 1 181 ? 31.928 10.302 -30.184 1.00 86.50 181 ILE A CA 1
ATOM 1485 C C . ILE A 1 181 ? 31.149 9.912 -31.445 1.00 86.50 181 ILE A C 1
ATOM 1487 O O . ILE A 1 181 ? 31.263 8.771 -31.889 1.00 86.50 181 ILE A O 1
ATOM 1491 N N . LEU A 1 182 ? 30.416 10.846 -32.062 1.00 85.62 182 LEU A N 1
ATOM 1492 C CA . LEU A 1 182 ? 29.685 10.594 -33.310 1.00 85.62 182 LEU A CA 1
ATOM 1493 C C . LEU A 1 182 ? 30.617 10.185 -34.456 1.00 85.62 182 LEU A C 1
ATOM 1495 O O . LEU A 1 182 ? 30.318 9.223 -35.160 1.00 85.62 182 LEU A O 1
ATOM 1499 N N . ARG A 1 183 ? 31.777 10.841 -34.590 1.00 84.00 183 ARG A N 1
ATOM 1500 C CA . ARG A 1 183 ? 32.816 10.481 -35.570 1.00 84.00 183 ARG A CA 1
ATOM 1501 C C . ARG A 1 183 ? 33.307 9.043 -35.403 1.00 84.00 183 ARG A C 1
ATOM 1503 O O . ARG A 1 183 ? 33.636 8.391 -36.390 1.00 84.00 183 ARG A O 1
ATOM 1510 N N . ARG A 1 184 ? 33.375 8.549 -34.162 1.00 85.88 184 ARG A N 1
ATOM 1511 C CA . ARG A 1 184 ? 33.799 7.175 -33.845 1.00 85.88 184 ARG A CA 1
ATOM 1512 C C . ARG A 1 184 ? 32.682 6.148 -34.017 1.00 85.88 184 ARG A C 1
ATOM 1514 O O . ARG A 1 184 ? 32.987 5.011 -34.360 1.00 85.88 184 ARG A O 1
ATOM 1521 N N . LEU A 1 185 ? 31.430 6.522 -33.748 1.00 88.12 185 LEU A N 1
ATOM 1522 C CA . LEU A 1 185 ? 30.285 5.611 -33.822 1.00 88.12 185 LEU A CA 1
ATOM 1523 C C . LEU A 1 185 ? 29.866 5.330 -35.267 1.00 88.12 185 LEU A C 1
ATOM 1525 O O . LEU A 1 185 ? 29.663 4.176 -35.632 1.00 88.12 185 LEU A O 1
ATOM 1529 N N . ASP A 1 186 ? 29.736 6.384 -36.075 1.00 84.06 186 ASP A N 1
ATOM 1530 C CA . ASP A 1 186 ? 29.398 6.274 -37.491 1.00 84.06 186 ASP A CA 1
ATOM 1531 C C . ASP A 1 186 ? 30.124 7.366 -38.298 1.00 84.06 186 ASP A C 1
ATOM 1533 O O . ASP A 1 186 ? 29.662 8.514 -38.377 1.00 84.06 186 ASP A O 1
ATOM 1537 N N . PRO A 1 187 ? 31.261 7.017 -38.931 1.00 80.94 187 PRO A N 1
ATOM 1538 C CA . PRO A 1 187 ? 32.039 7.956 -39.732 1.00 80.94 187 PRO A CA 1
ATOM 1539 C C . PRO A 1 187 ? 31.225 8.583 -40.871 1.00 80.94 187 PRO A C 1
ATOM 1541 O O . PRO A 1 187 ? 31.422 9.749 -41.209 1.00 80.94 187 PRO A O 1
ATOM 1544 N N . ASN A 1 188 ? 30.272 7.843 -41.450 1.00 78.44 188 ASN A N 1
ATOM 1545 C CA . ASN A 1 188 ? 29.491 8.317 -42.594 1.00 78.44 188 ASN A CA 1
ATOM 1546 C C . ASN A 1 188 ? 28.485 9.398 -42.192 1.00 78.44 188 ASN A C 1
ATOM 1548 O O . ASN A 1 188 ? 28.246 10.347 -42.942 1.00 78.44 188 ASN A O 1
ATOM 1552 N N . LEU A 1 189 ? 27.888 9.256 -41.008 1.00 72.81 189 LEU A N 1
ATOM 1553 C CA . LEU A 1 189 ? 26.927 10.213 -40.466 1.00 72.81 189 LEU A CA 1
ATOM 1554 C C . LEU A 1 189 ? 27.638 11.508 -40.054 1.00 72.81 189 LEU A C 1
ATOM 1556 O O . LEU A 1 189 ? 27.158 12.598 -40.363 1.00 72.81 189 LEU A O 1
ATOM 1560 N N . TYR A 1 190 ? 28.832 11.388 -39.467 1.00 72.00 190 TYR A N 1
ATOM 1561 C CA . TYR A 1 190 ? 29.695 12.528 -39.168 1.00 72.00 190 TYR A CA 1
ATOM 1562 C C . TYR A 1 190 ? 30.074 13.317 -40.429 1.00 72.00 190 TYR A C 1
ATOM 1564 O O . TYR A 1 190 ? 29.840 14.521 -40.481 1.00 72.00 190 TYR A O 1
ATOM 1572 N N . HIS A 1 191 ? 30.560 12.647 -41.480 1.00 73.44 191 HIS A N 1
ATOM 1573 C CA . HIS A 1 191 ? 30.924 13.322 -42.730 1.00 73.44 191 HIS A CA 1
ATOM 1574 C C . HIS A 1 191 ? 29.729 13.990 -43.424 1.00 73.44 191 HIS A C 1
ATOM 1576 O O . HIS A 1 191 ? 29.886 15.058 -44.012 1.00 73.44 191 HIS A O 1
ATOM 1582 N N . ARG A 1 192 ? 28.517 13.420 -43.333 1.00 72.69 192 ARG A N 1
ATOM 1583 C CA . ARG A 1 192 ? 27.299 14.088 -43.831 1.00 72.69 192 ARG A CA 1
ATOM 1584 C C . ARG A 1 192 ? 26.979 15.362 -43.052 1.00 72.69 192 ARG A C 1
ATOM 1586 O O . ARG A 1 192 ? 26.596 16.352 -43.664 1.00 72.69 192 ARG A O 1
ATOM 1593 N N . LEU A 1 193 ? 27.125 15.345 -41.729 1.00 69.81 193 LEU A N 1
ATOM 1594 C CA . LEU A 1 193 ? 26.877 16.517 -40.885 1.00 69.81 193 LEU A CA 1
ATOM 1595 C C . LEU A 1 193 ? 27.931 17.610 -41.102 1.00 69.81 193 LEU A C 1
ATOM 1597 O O . LEU A 1 193 ? 27.577 18.780 -41.223 1.00 69.81 193 LEU A O 1
ATOM 1601 N N . GLU A 1 194 ? 29.203 17.231 -41.224 1.00 71.75 194 GLU A N 1
ATOM 1602 C CA . GLU A 1 194 ? 30.306 18.144 -41.536 1.00 71.75 194 GLU A CA 1
ATOM 1603 C C . GLU A 1 194 ? 30.131 18.773 -42.928 1.00 71.75 194 GLU A C 1
ATOM 1605 O O . GLU A 1 194 ? 30.253 19.986 -43.080 1.00 71.75 194 GLU A O 1
ATOM 1610 N N . PHE A 1 195 ? 29.729 17.979 -43.928 1.00 66.88 195 PHE A N 1
ATOM 1611 C CA . PHE A 1 195 ? 29.401 18.470 -45.267 1.00 66.88 195 PHE A CA 1
ATOM 1612 C C . PHE A 1 195 ? 28.231 19.467 -45.255 1.00 66.88 195 PHE A C 1
ATOM 1614 O O . PHE A 1 195 ? 28.311 20.514 -45.891 1.00 66.88 195 PHE A O 1
ATOM 1621 N N . VAL A 1 196 ? 27.158 19.192 -44.503 1.00 65.88 196 VAL A N 1
ATOM 1622 C CA . VAL A 1 196 ? 26.019 20.120 -44.363 1.00 65.88 196 VAL A CA 1
ATOM 1623 C C . VAL A 1 196 ? 26.433 21.417 -43.654 1.00 65.88 196 VAL A C 1
ATOM 1625 O O . VAL A 1 196 ? 26.018 22.495 -44.082 1.00 65.88 196 VAL A O 1
ATOM 1628 N N . SER A 1 197 ? 27.284 21.338 -42.626 1.00 65.88 197 SER A N 1
ATOM 1629 C CA . SER A 1 197 ? 27.843 22.522 -41.954 1.00 65.88 197 SER A CA 1
ATOM 1630 C C . SER A 1 197 ? 28.712 23.348 -42.905 1.00 65.88 197 SER A C 1
ATOM 1632 O O . SER A 1 197 ? 28.509 24.554 -43.031 1.00 65.88 197 SER A O 1
ATOM 1634 N N . ALA A 1 198 ? 29.606 22.700 -43.657 1.00 65.75 198 ALA A N 1
ATOM 1635 C CA . ALA A 1 198 ? 30.467 23.354 -44.640 1.00 65.75 198 ALA A CA 1
ATOM 1636 C C . ALA A 1 198 ? 29.663 24.032 -45.768 1.00 65.75 198 ALA A C 1
ATOM 1638 O O .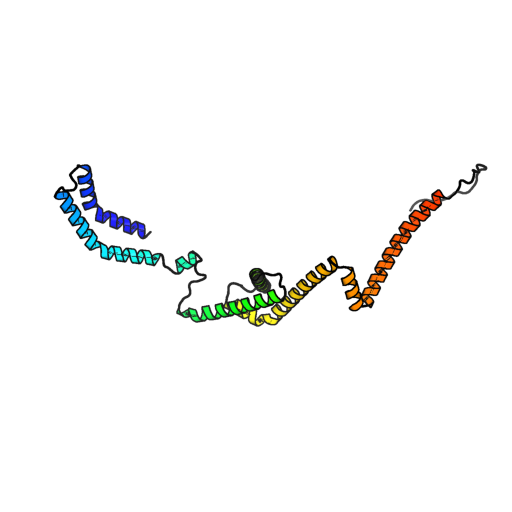 ALA A 1 198 ? 29.989 25.144 -46.183 1.00 65.75 198 ALA A O 1
ATOM 1639 N N . VAL A 1 199 ? 28.570 23.413 -46.232 1.00 61.97 199 VAL A N 1
ATOM 1640 C CA . VAL A 1 199 ? 27.651 24.004 -47.225 1.00 61.97 199 VAL A CA 1
ATOM 1641 C C . VAL A 1 199 ? 26.877 25.199 -46.643 1.00 61.97 199 VAL A C 1
ATOM 1643 O O . VAL A 1 199 ? 26.673 26.209 -47.325 1.00 61.97 199 VAL A O 1
ATOM 1646 N N . SER A 1 200 ? 26.474 25.139 -45.371 1.00 61.69 200 SER A N 1
ATOM 1647 C CA . SER A 1 200 ? 25.840 26.267 -44.674 1.00 61.69 200 SER A CA 1
ATOM 1648 C C . SER A 1 200 ? 26.801 27.455 -44.498 1.00 61.69 200 SER A C 1
ATOM 1650 O O . SER A 1 200 ? 26.427 28.601 -44.740 1.00 61.69 200 SER A O 1
ATOM 1652 N N . GLU A 1 201 ? 28.062 27.208 -44.143 1.00 59.34 201 GLU A N 1
ATOM 1653 C CA . GLU A 1 201 ? 29.094 28.252 -44.024 1.00 59.34 201 GLU A CA 1
ATOM 1654 C C . GLU A 1 201 ? 29.463 28.864 -45.387 1.00 59.34 201 GLU A C 1
ATOM 1656 O O . GLU A 1 201 ? 29.649 30.081 -45.515 1.00 59.34 201 GLU A O 1
ATOM 1661 N N . GLN A 1 202 ? 29.491 28.052 -46.447 1.00 59.09 202 GLN A N 1
ATOM 1662 C CA . GLN A 1 202 ? 29.712 28.530 -47.814 1.00 59.09 202 GLN A CA 1
ATOM 1663 C C . GLN A 1 202 ? 28.573 29.425 -48.319 1.00 59.09 202 GLN A C 1
ATOM 1665 O O . GLN A 1 202 ? 28.855 30.443 -48.941 1.00 59.09 202 GLN A O 1
ATOM 1670 N N . THR A 1 203 ? 27.308 29.123 -48.014 1.00 57.34 203 THR A N 1
ATOM 1671 C CA . THR A 1 203 ? 26.156 29.953 -48.435 1.00 57.34 203 THR A CA 1
ATOM 1672 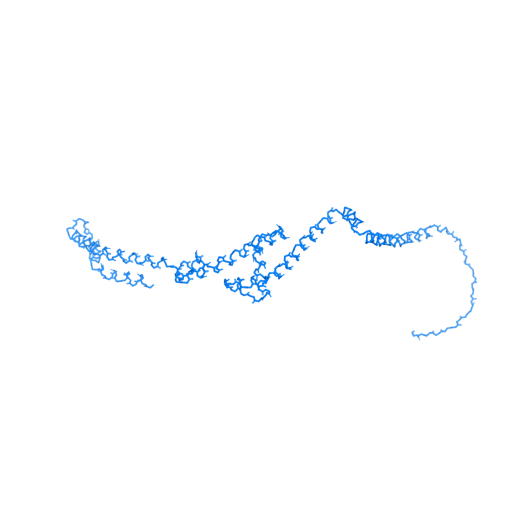C C . THR A 1 203 ? 26.024 31.270 -47.649 1.00 57.34 203 THR A C 1
ATOM 1674 O O . THR A 1 203 ? 25.597 32.297 -48.195 1.00 57.34 203 THR A O 1
ATOM 1677 N N . GLN A 1 204 ? 26.436 31.288 -46.377 1.00 54.25 204 GLN A N 1
ATOM 1678 C CA . GLN A 1 204 ? 26.483 32.513 -45.566 1.00 54.25 204 GLN A CA 1
ATOM 1679 C C . GLN A 1 204 ? 27.668 33.418 -45.940 1.00 54.25 204 GLN A C 1
ATOM 1681 O O . GLN A 1 204 ? 27.506 34.641 -46.028 1.00 54.25 204 GLN A O 1
ATOM 1686 N N . SER A 1 205 ? 28.842 32.843 -46.226 1.00 52.81 205 SER A N 1
ATOM 1687 C CA . SER A 1 205 ? 29.990 33.614 -46.722 1.00 52.81 205 SER A CA 1
ATOM 1688 C C . SER A 1 205 ? 29.751 34.122 -48.143 1.00 52.81 205 SER A C 1
ATOM 1690 O O . SER A 1 205 ? 29.919 35.308 -48.385 1.00 52.81 205 SER A O 1
ATOM 1692 N N . SER A 1 206 ? 29.234 33.315 -49.073 1.00 56.50 206 SER A N 1
ATOM 1693 C CA . SER A 1 206 ? 29.011 33.766 -50.450 1.00 56.50 206 SER A CA 1
ATOM 1694 C C . SER A 1 206 ? 28.012 34.923 -50.541 1.00 56.50 206 SER A C 1
ATOM 1696 O O . SER A 1 206 ? 28.272 35.875 -51.267 1.00 56.50 206 SER A O 1
ATOM 1698 N N . SER A 1 207 ? 26.919 34.918 -49.768 1.00 58.25 207 SER A N 1
ATOM 1699 C CA . SER A 1 207 ? 25.923 36.003 -49.799 1.00 58.25 207 SER A CA 1
ATOM 1700 C C . SER A 1 207 ? 26.372 37.283 -49.077 1.00 58.25 207 SER A C 1
ATOM 1702 O O . SER A 1 207 ? 26.100 38.386 -49.560 1.00 58.25 207 SER A O 1
ATOM 1704 N N . SER A 1 208 ? 27.084 37.174 -47.949 1.00 58.50 208 SER A N 1
ATOM 1705 C CA . SER A 1 208 ? 27.614 38.337 -47.219 1.00 58.50 208 SER A CA 1
ATOM 1706 C C . SER A 1 208 ? 28.856 38.929 -47.893 1.00 58.50 208 SER A C 1
ATOM 1708 O O . SER A 1 208 ? 28.947 40.150 -48.022 1.00 58.50 208 SER A O 1
ATOM 1710 N N . THR A 1 209 ? 29.759 38.088 -48.407 1.00 61.16 209 THR A N 1
ATOM 1711 C CA . THR A 1 209 ? 30.933 38.486 -49.194 1.00 61.16 209 THR A CA 1
ATOM 1712 C C . THR A 1 209 ? 30.533 39.042 -50.559 1.00 61.16 209 THR A C 1
ATOM 1714 O O . THR A 1 209 ? 31.117 40.030 -50.987 1.00 61.16 209 THR A O 1
ATOM 1717 N N . GLN A 1 210 ? 29.504 38.509 -51.235 1.00 61.81 210 GLN A N 1
ATOM 1718 C CA . GLN A 1 210 ? 28.989 39.124 -52.471 1.00 61.81 210 GLN A CA 1
ATOM 1719 C C . GLN A 1 210 ? 28.341 40.484 -52.213 1.00 61.81 210 GLN A C 1
ATOM 1721 O O . GLN A 1 210 ? 28.553 41.406 -52.995 1.00 61.81 210 GLN A O 1
ATOM 1726 N N . ARG A 1 211 ? 27.587 40.650 -51.117 1.00 60.53 211 ARG A N 1
ATOM 1727 C CA . ARG A 1 211 ? 26.999 41.951 -50.754 1.00 60.53 211 ARG A CA 1
ATOM 1728 C C . ARG A 1 211 ? 28.065 42.986 -50.396 1.00 60.53 211 ARG A C 1
ATOM 1730 O O . ARG A 1 211 ? 27.959 44.126 -50.840 1.00 60.53 211 ARG A O 1
ATOM 1737 N N . SER A 1 212 ? 29.099 42.607 -49.644 1.00 67.12 212 SER A N 1
ATOM 1738 C CA . SER A 1 212 ? 30.201 43.512 -49.293 1.00 67.12 212 SER A CA 1
ATOM 1739 C C . SER A 1 212 ? 31.118 43.814 -50.484 1.00 67.12 212 SER A C 1
ATOM 1741 O O . SER A 1 212 ? 31.489 44.969 -50.666 1.00 67.12 212 SER A O 1
ATOM 1743 N N . MET A 1 213 ? 31.392 42.841 -51.361 1.00 66.25 213 MET A N 1
ATOM 1744 C CA . MET A 1 213 ? 32.076 43.057 -52.649 1.00 66.25 213 MET A CA 1
ATOM 1745 C C . MET A 1 213 ? 31.280 43.981 -53.578 1.00 66.25 213 MET A C 1
ATOM 1747 O O . MET A 1 213 ? 31.855 44.891 -54.170 1.00 66.25 213 MET A O 1
ATOM 1751 N N . ALA A 1 214 ? 29.960 43.795 -53.688 1.00 66.06 214 ALA A N 1
ATOM 1752 C CA . ALA A 1 214 ? 29.097 44.660 -54.491 1.00 66.06 214 ALA A CA 1
ATOM 1753 C C . ALA A 1 214 ? 29.071 46.096 -53.941 1.00 66.06 214 ALA A C 1
ATOM 1755 O O . ALA A 1 214 ? 29.235 47.045 -54.707 1.00 66.06 214 ALA A O 1
ATOM 1756 N N . ALA A 1 215 ? 28.955 46.262 -52.620 1.00 64.31 215 ALA A N 1
ATOM 1757 C CA . ALA A 1 215 ? 29.018 47.568 -51.965 1.00 64.31 215 ALA A CA 1
ATOM 1758 C C . ALA A 1 215 ? 30.387 48.250 -52.149 1.00 64.31 215 ALA A C 1
ATOM 1760 O O . ALA A 1 215 ? 30.445 49.436 -52.463 1.00 64.31 215 ALA A O 1
ATOM 1761 N N . LEU A 1 216 ? 31.489 47.503 -52.036 1.00 63.03 216 LEU A N 1
ATOM 1762 C CA . LEU A 1 216 ? 32.836 48.023 -52.289 1.00 63.03 216 LEU A CA 1
ATOM 1763 C C . LEU A 1 216 ? 33.044 48.392 -53.765 1.00 63.03 216 LEU A C 1
ATOM 1765 O O . LEU A 1 216 ? 33.662 49.413 -54.043 1.00 63.03 216 LEU A O 1
ATOM 1769 N N . SER A 1 217 ? 32.471 47.638 -54.710 1.00 66.38 217 SER A N 1
ATOM 1770 C CA . SER A 1 217 ? 32.533 47.957 -56.147 1.00 66.38 217 SER A CA 1
ATOM 1771 C C . SER A 1 217 ? 31.812 49.258 -56.523 1.00 66.38 217 SER A C 1
ATOM 1773 O O . SER A 1 217 ? 32.161 49.892 -57.517 1.00 66.38 217 SER A O 1
ATOM 1775 N N . LEU A 1 218 ? 30.817 49.674 -55.732 1.00 63.03 218 LEU A N 1
ATOM 1776 C CA . LEU A 1 218 ? 30.129 50.957 -55.903 1.00 63.03 218 LEU A CA 1
ATOM 1777 C C . LEU A 1 218 ? 30.966 52.129 -55.377 1.00 63.03 218 LEU A C 1
ATOM 1779 O O . LEU A 1 218 ? 30.847 53.235 -55.891 1.00 63.03 218 LEU A O 1
ATOM 1783 N N . ILE A 1 219 ? 31.827 51.883 -54.389 1.00 60.56 219 ILE A N 1
ATOM 1784 C CA . ILE A 1 219 ? 32.711 52.893 -53.791 1.00 60.56 219 ILE A CA 1
ATOM 1785 C C . ILE A 1 219 ? 33.988 53.075 -54.626 1.00 60.56 219 ILE A C 1
ATOM 1787 O O . ILE A 1 219 ? 34.531 54.174 -54.691 1.00 60.56 219 ILE A O 1
ATOM 1791 N N . THR A 1 220 ? 34.478 52.016 -55.278 1.00 65.38 220 THR A N 1
ATOM 1792 C CA . THR A 1 220 ? 35.765 52.036 -55.993 1.00 65.38 220 THR A CA 1
ATOM 1793 C C . THR A 1 220 ? 35.680 52.422 -57.466 1.00 65.38 220 THR A C 1
ATOM 1795 O O . THR A 1 220 ? 36.728 52.512 -58.102 1.00 65.38 220 THR A O 1
ATOM 1798 N N . LYS A 1 221 ? 34.494 52.681 -58.033 1.00 55.59 221 LYS A N 1
ATOM 1799 C CA . LYS A 1 221 ? 34.401 53.265 -59.381 1.00 55.59 221 LYS A CA 1
ATOM 1800 C C . LYS A 1 221 ? 34.752 54.757 -59.314 1.00 55.59 221 LYS A C 1
ATOM 1802 O O . LYS A 1 221 ? 33.972 55.523 -58.751 1.00 55.59 221 LYS A O 1
ATOM 1807 N N . PRO A 1 222 ? 35.885 55.204 -59.886 1.00 46.28 222 PRO A N 1
ATOM 1808 C CA . PRO A 1 222 ? 36.156 56.625 -60.001 1.00 46.28 222 PRO A CA 1
ATOM 1809 C C . PRO A 1 222 ? 35.224 57.216 -61.066 1.00 46.28 222 PRO A C 1
ATOM 1811 O O . PRO A 1 222 ? 35.035 56.624 -62.129 1.00 46.28 222 PRO A O 1
ATOM 1814 N N . ASN A 1 223 ? 34.631 58.373 -60.760 1.00 53.59 223 ASN A N 1
ATOM 1815 C CA . ASN A 1 223 ? 33.840 59.182 -61.688 1.00 53.59 223 ASN A CA 1
ATOM 1816 C C . ASN A 1 223 ? 34.525 59.268 -63.061 1.00 53.59 223 ASN A C 1
ATOM 1818 O O . ASN A 1 223 ? 35.599 59.858 -63.176 1.00 53.59 223 ASN A O 1
ATOM 1822 N N . ALA A 1 224 ? 33.887 58.725 -64.098 1.00 42.88 224 ALA A N 1
ATOM 1823 C CA . ALA A 1 224 ? 34.186 59.100 -65.474 1.00 42.88 224 ALA A CA 1
ATOM 1824 C C . ALA A 1 224 ? 33.287 60.293 -65.859 1.00 42.88 224 ALA A C 1
ATOM 1826 O O . ALA A 1 224 ? 32.125 60.329 -65.441 1.00 42.88 224 ALA A O 1
ATOM 1827 N N . PRO A 1 225 ? 33.826 61.293 -66.579 1.00 46.03 225 PRO A N 1
ATOM 1828 C CA . PRO A 1 225 ? 33.172 62.574 -66.814 1.00 46.03 225 PRO A CA 1
ATOM 1829 C C . PRO A 1 225 ? 32.011 62.435 -67.802 1.00 46.03 225 PRO A C 1
ATOM 1831 O O . PRO A 1 225 ? 31.955 61.493 -68.589 1.00 46.03 225 PRO A O 1
ATOM 1834 N N . GLY A 1 226 ? 31.075 63.380 -67.715 1.00 49.16 226 GLY A N 1
ATOM 1835 C CA . GLY A 1 226 ? 29.835 63.370 -68.478 1.00 49.16 226 GLY A CA 1
ATOM 1836 C C . GLY A 1 226 ? 30.026 63.378 -69.991 1.00 49.16 226 GLY A C 1
ATOM 1837 O O . GLY A 1 226 ? 30.963 63.978 -70.510 1.00 49.16 226 GLY A O 1
ATOM 1838 N N . ASP A 1 227 ? 29.055 62.779 -70.671 1.00 36.28 227 ASP A N 1
ATOM 1839 C CA . ASP A 1 227 ? 28.768 63.065 -72.067 1.00 36.28 227 ASP A CA 1
ATOM 1840 C C . ASP A 1 227 ? 27.257 63.290 -72.205 1.00 36.28 227 ASP A C 1
ATOM 1842 O O . ASP A 1 227 ? 26.444 62.371 -72.103 1.00 36.28 227 ASP A O 1
ATOM 1846 N N . ASN A 1 228 ? 26.895 64.566 -72.317 1.00 44.94 228 ASN A N 1
ATOM 1847 C CA . ASN A 1 228 ? 25.585 65.044 -72.729 1.00 44.94 228 ASN A CA 1
ATOM 1848 C C . ASN A 1 228 ? 25.755 65.511 -74.174 1.00 44.94 228 ASN A C 1
ATOM 1850 O O . ASN A 1 228 ? 26.160 66.652 -74.368 1.00 44.94 228 ASN A O 1
ATOM 1854 N N . THR A 1 229 ? 25.414 64.691 -75.167 1.00 37.41 229 THR A N 1
ATOM 1855 C CA . THR A 1 229 ? 24.992 65.173 -76.492 1.00 37.41 229 THR A CA 1
ATOM 1856 C C . THR A 1 229 ? 24.169 64.109 -77.233 1.00 37.41 229 THR A C 1
ATOM 1858 O O . THR A 1 229 ? 24.598 62.972 -77.375 1.00 37.41 229 THR A O 1
ATOM 1861 N N . GLY A 1 230 ? 23.003 64.513 -77.758 1.00 35.25 230 GLY A N 1
ATOM 1862 C CA . GLY A 1 230 ? 22.635 64.143 -79.131 1.00 35.25 230 GLY A CA 1
ATOM 1863 C C . GLY A 1 230 ? 21.638 63.007 -79.405 1.00 35.25 230 GLY A C 1
ATOM 1864 O O . GLY A 1 230 ? 21.982 62.130 -80.179 1.00 35.25 230 GLY A O 1
ATOM 1865 N N . GLU A 1 231 ? 20.411 63.115 -78.878 1.00 38.06 231 GLU A N 1
ATOM 1866 C CA . GLU A 1 231 ? 19.135 63.039 -79.646 1.00 38.06 231 GLU A CA 1
ATOM 1867 C C . GLU A 1 231 ? 18.751 61.761 -80.478 1.00 38.06 231 GLU A C 1
ATOM 1869 O O . GLU A 1 231 ? 19.493 60.786 -80.478 1.00 38.06 231 GLU A O 1
ATOM 1874 N N . PRO A 1 232 ? 17.515 61.638 -81.037 1.00 54.84 232 PRO A N 1
ATOM 1875 C CA . PRO A 1 232 ? 16.609 60.505 -80.781 1.00 54.84 232 PRO A CA 1
ATOM 1876 C C . PRO A 1 232 ? 16.202 59.727 -82.064 1.00 54.84 232 PRO A C 1
ATOM 1878 O O . PRO A 1 232 ? 16.843 59.871 -83.099 1.00 54.84 232 PRO A O 1
ATOM 1881 N N . ALA A 1 233 ? 15.082 58.983 -81.983 1.00 37.56 233 ALA A N 1
ATOM 1882 C CA . ALA A 1 233 ? 14.369 58.214 -83.030 1.00 37.56 233 ALA A CA 1
ATOM 1883 C C . ALA A 1 233 ? 14.839 56.745 -83.157 1.00 37.56 233 ALA A C 1
ATOM 1885 O O . ALA A 1 233 ? 16.026 56.463 -83.096 1.00 37.56 233 ALA A O 1
ATOM 1886 N N . ASP A 1 234 ? 14.013 55.707 -83.294 1.00 35.22 234 ASP A N 1
ATOM 1887 C CA . ASP A 1 234 ? 12.588 55.549 -83.596 1.00 35.22 234 ASP A CA 1
ATOM 1888 C C . ASP A 1 234 ? 12.178 54.106 -83.216 1.00 35.22 234 ASP A C 1
ATOM 1890 O O . ASP A 1 234 ? 13.015 53.203 -83.253 1.00 35.22 234 ASP A O 1
ATOM 1894 N N . GLY A 1 235 ? 10.890 53.861 -82.926 1.00 35.03 235 GLY A N 1
ATOM 1895 C CA . GLY A 1 235 ? 10.301 52.510 -83.023 1.00 35.03 235 GLY A CA 1
ATOM 1896 C C . GLY A 1 235 ? 9.523 51.968 -81.813 1.00 35.03 235 GLY A C 1
ATOM 1897 O O . GLY A 1 235 ? 9.955 51.027 -81.154 1.00 35.03 235 GLY A O 1
ATOM 1898 N N . LEU A 1 236 ? 8.321 52.508 -81.584 1.00 37.19 236 LEU A N 1
ATOM 1899 C CA . LEU A 1 236 ? 7.139 51.780 -81.063 1.00 37.19 236 LEU A CA 1
ATOM 1900 C C . LEU A 1 236 ? 6.753 50.604 -82.006 1.00 37.19 236 LEU A C 1
ATOM 1902 O O . LEU A 1 236 ? 7.283 50.574 -83.118 1.00 37.19 236 LEU A O 1
ATOM 1906 N N . PRO A 1 237 ? 5.744 49.736 -81.729 1.00 52.34 237 PRO A N 1
ATOM 1907 C CA . PRO A 1 237 ? 4.930 49.457 -80.525 1.00 52.34 237 PRO A CA 1
ATOM 1908 C C . PRO A 1 237 ? 5.002 47.927 -80.179 1.00 52.34 237 PRO A C 1
ATOM 1910 O O . PRO A 1 237 ? 5.730 47.186 -80.821 1.00 52.34 237 PRO A O 1
ATOM 1913 N N . ALA A 1 238 ? 4.344 47.320 -79.186 1.00 38.53 238 ALA A N 1
ATOM 1914 C CA . ALA A 1 238 ? 2.898 47.196 -79.050 1.00 38.53 238 ALA A CA 1
ATOM 1915 C C . ALA A 1 238 ? 2.500 46.287 -77.871 1.00 38.53 238 ALA A C 1
ATOM 1917 O O . ALA A 1 238 ? 3.223 45.369 -77.492 1.00 38.53 238 ALA A O 1
ATOM 1918 N N . SER A 1 239 ? 1.253 46.514 -77.448 1.00 40.31 239 SER A N 1
ATOM 1919 C CA . SER A 1 239 ? 0.296 45.603 -76.799 1.00 40.31 239 SER A CA 1
ATOM 1920 C C . SER A 1 239 ? 0.624 45.073 -75.399 1.00 40.31 239 SER A C 1
ATOM 1922 O O . SER A 1 239 ? 1.552 44.307 -75.200 1.00 40.31 239 SER A O 1
ATOM 1924 N N . HIS A 1 240 ? -0.072 45.566 -74.373 1.00 39.66 240 HIS A N 1
ATOM 1925 C CA . HIS A 1 240 ? -1.404 45.122 -73.918 1.00 39.66 240 HIS A CA 1
ATOM 1926 C C . HIS A 1 240 ? -1.388 43.763 -73.206 1.00 39.66 240 HIS A C 1
ATOM 1928 O O . HIS A 1 240 ? -1.201 42.731 -73.833 1.00 39.66 240 HIS A O 1
ATOM 1934 N N . LEU A 1 241 ? -1.671 43.838 -71.900 1.00 43.28 241 LEU A N 1
ATOM 1935 C CA . LEU A 1 241 ? -2.511 42.935 -71.105 1.00 43.28 241 LEU A CA 1
ATOM 1936 C C . LEU A 1 241 ? -2.564 41.462 -71.543 1.00 43.28 241 LEU A C 1
ATOM 1938 O O . LEU A 1 241 ? -3.308 41.117 -72.460 1.00 43.28 241 LEU A O 1
ATOM 1942 N N . LEU A 1 242 ? -1.922 40.600 -70.753 1.00 42.72 242 LEU A N 1
ATOM 1943 C CA . LEU A 1 242 ? -2.599 39.725 -69.782 1.00 42.72 242 LEU A CA 1
ATOM 1944 C C . LEU A 1 242 ? -1.597 39.238 -68.730 1.00 42.72 242 LEU A C 1
ATOM 1946 O O . LEU A 1 242 ? -0.500 38.792 -69.130 1.00 42.72 242 LEU A O 1
#

Sequence (242 aa):
MAFFLFLQLSSLLASGEIREDAKLASEGLPIDAPRRQEIKEKKEKRIQDLLPVYKQVAIHFADMHDTATRMKKRDAVHDVVMWEKSRNYFYWRLRRQLILFNLRKEITIADPTLSLIQAQNLVFKWAEEAGHNVDGNYQFVQWACHSISFFASKLAALHAAHQMRNLHGFAHDNPTAFLEILRRLDPNLYHRLEFVSAVSEQTQSSSSTQRSMAALSLITKPNAPGDNTGEPADGLPASHLL

Radius of gyration: 47.87 Å; chains: 1; bounding box: 70×82×146 Å

Foldseek 3Di:
DVVVVVVVVVCVVCVPLVVVLVVVVVVVDDCPPVVNVVSVVVVVVVCVVCVVVVVVVVVVVVVVCVDPVNCVVVVVDVDDDDPVCVVVVVVLVVLLVVLLVVQLVLLCVLPVVDDSVRSSVVLVVVCVVVVFDPVDSNRSNVCSVVCVVVSVVVSVVSSVVNVVVVLVVVCVVCVPVNLVVVCVVDVVVSVVVVVVVVVVVVVVCVVVVVVVVVVVVVVPDDDDDDDDDDDDDDDDDDDDDD

pLDDT: mean 78.96, std 17.48, range [35.03, 96.38]